Protein AF-A0A1S8WTI7-F1 (afdb_monomer)

Radius of gyration: 20.45 Å; Cα contacts (8 Å, |Δi|>4): 402; chains: 1; bounding box: 50×54×58 Å

Organism: Opisthorchis viverrini (NCBI:txid6198)

Foldseek 3Di:
DVLVVVLCVVCLVLLVVLVVLLVQVLQDPQRDLVSLVSNLVSLVVSLVSLCVSPVAQQDLVSLQVNLQSLLLNLLSCLSVVNLQVSLVSLVCSQVRCPNVVLVNLLLCLLLCLVVDPVSSDADPSSLVSLLACLQSLLLSLLSNLLSADDPPCPPDDDPPPDCHSLSSLSSSLSSLVSNPVPDDLQEAGDHPCCVSVVVLQVVLADDPVVSVVVVHHRPRSLLSLLSNLVSLLVNLVVCVVVVNLVSNLVSLVVSLVSLVVCVVVLCSLLCSVPVVDVDDDDDDQDDPPDDDDPPVVVSSVSSVSSNDSSSSSNVSDRLQSLLVSLQSNLVSLVVCCVPDNSVVSSVVSNVRSD

Structure (mmCIF, N/CA/C/O backbone):
data_AF-A0A1S8WTI7-F1
#
_entry.id   AF-A0A1S8WTI7-F1
#
loop_
_atom_site.group_PDB
_atom_site.id
_atom_site.type_symbol
_atom_site.label_atom_id
_atom_site.label_alt_id
_atom_site.label_comp_id
_atom_site.label_asym_id
_atom_site.label_entity_id
_atom_site.label_seq_id
_atom_site.pdbx_PDB_ins_code
_atom_site.Cartn_x
_atom_site.Cartn_y
_atom_site.Cartn_z
_atom_site.occupancy
_atom_site.B_iso_or_equiv
_atom_site.auth_seq_id
_atom_site.auth_comp_id
_atom_site.auth_asym_id
_atom_site.auth_atom_id
_atom_site.pdbx_PDB_model_num
ATOM 1 N N . MET A 1 1 ? -20.668 3.197 13.569 1.00 57.53 1 MET A N 1
ATOM 2 C CA . MET A 1 1 ? -20.031 4.520 13.378 1.00 57.53 1 MET A CA 1
ATOM 3 C C . MET A 1 1 ? -19.783 5.217 14.715 1.00 57.53 1 MET A C 1
ATOM 5 O O . MET A 1 1 ? -18.625 5.384 15.060 1.00 57.53 1 MET A O 1
ATOM 9 N N . LEU A 1 2 ? -20.821 5.497 15.519 1.00 65.25 2 LEU A N 1
ATOM 10 C CA . LEU A 1 2 ? -20.690 6.196 16.815 1.00 65.25 2 LEU A CA 1
ATOM 11 C C . LEU A 1 2 ? -19.773 5.502 17.843 1.00 65.25 2 LEU A C 1
ATOM 13 O O . LEU A 1 2 ? -19.039 6.177 18.551 1.00 65.25 2 LEU A O 1
ATOM 17 N N . GLN A 1 3 ? -19.770 4.166 17.912 1.00 80.75 3 GLN A N 1
ATOM 18 C CA . GLN A 1 3 ? -18.964 3.439 18.908 1.00 80.75 3 GLN A CA 1
ATOM 19 C C . GLN A 1 3 ? -17.453 3.478 18.621 1.00 80.75 3 GLN A C 1
ATOM 21 O O . GLN A 1 3 ? -16.671 3.695 19.539 1.00 80.75 3 GLN A O 1
ATOM 26 N N . VAL A 1 4 ? -17.032 3.330 17.358 1.00 82.50 4 VAL A N 1
ATOM 27 C CA . VAL A 1 4 ? -15.610 3.458 16.971 1.00 82.50 4 VAL A CA 1
ATOM 28 C C . VAL A 1 4 ? -15.133 4.888 17.150 1.00 82.50 4 VAL A C 1
ATOM 30 O O . VAL A 1 4 ? -14.032 5.113 17.631 1.00 82.50 4 VAL A O 1
ATOM 33 N N . GLN A 1 5 ? -15.969 5.860 16.789 1.00 82.19 5 GLN A N 1
ATOM 34 C CA . GLN A 1 5 ? -15.624 7.261 16.964 1.00 82.19 5 GLN A CA 1
ATOM 35 C C . GLN A 1 5 ? -15.431 7.607 18.443 1.00 82.19 5 GLN A C 1
ATOM 37 O O . GLN A 1 5 ? -14.416 8.198 18.794 1.00 82.19 5 GLN A O 1
ATOM 42 N N . LYS A 1 6 ? -16.322 7.120 19.313 1.00 86.50 6 LYS A N 1
ATOM 43 C CA . LYS A 1 6 ? -16.149 7.224 20.761 1.00 86.50 6 LYS A CA 1
ATOM 44 C C . LYS A 1 6 ? -14.861 6.547 21.243 1.00 86.50 6 LYS A C 1
ATOM 46 O O . LYS A 1 6 ? -14.133 7.131 22.030 1.00 86.50 6 LYS A O 1
ATOM 51 N N . PHE A 1 7 ? -14.525 5.362 20.725 1.00 89.31 7 PHE A N 1
ATOM 52 C CA . PHE A 1 7 ? -13.254 4.707 21.052 1.00 89.31 7 PHE A CA 1
ATOM 53 C C . PHE A 1 7 ? -12.041 5.582 20.695 1.00 89.31 7 PHE A C 1
ATOM 55 O O . PHE A 1 7 ? -11.119 5.698 21.497 1.00 89.31 7 PHE A O 1
ATOM 62 N N . ILE A 1 8 ? -12.035 6.221 19.521 1.00 84.50 8 ILE A N 1
ATOM 63 C CA . ILE A 1 8 ? -10.961 7.144 19.112 1.00 84.50 8 ILE A CA 1
ATOM 64 C C . ILE A 1 8 ? -10.872 8.324 20.080 1.00 84.50 8 ILE A C 1
ATOM 66 O O . ILE A 1 8 ? -9.774 8.677 20.504 1.00 84.50 8 ILE A O 1
ATOM 70 N N . GLU A 1 9 ? -12.016 8.917 20.426 1.00 84.88 9 GLU A N 1
ATOM 71 C CA . GLU A 1 9 ? -12.103 10.043 21.358 1.00 84.88 9 GLU A CA 1
ATOM 72 C C . GLU A 1 9 ? -11.544 9.654 22.735 1.00 84.88 9 GLU A C 1
ATOM 74 O O . GLU A 1 9 ? -10.650 10.336 23.248 1.00 84.88 9 GLU A O 1
ATOM 79 N N . ASP A 1 10 ? -11.956 8.500 23.264 1.00 88.31 10 ASP A N 1
ATOM 80 C CA . ASP A 1 10 ? -11.498 7.955 24.547 1.00 88.31 10 ASP A CA 1
ATOM 81 C C . ASP A 1 10 ? -9.981 7.648 24.546 1.00 88.31 10 ASP A C 1
ATOM 83 O O . ASP A 1 10 ? -9.320 7.751 25.579 1.00 88.31 10 ASP A O 1
ATOM 87 N N . HIS A 1 11 ? -9.393 7.342 23.381 1.00 89.06 11 HIS A N 1
ATOM 88 C CA . HIS A 1 11 ? -7.972 6.990 23.223 1.00 89.06 11 HIS A CA 1
ATOM 89 C C . HIS A 1 11 ? -7.135 8.088 22.549 1.00 89.06 11 HIS A C 1
ATOM 91 O O . HIS A 1 11 ? -6.019 7.835 22.079 1.00 89.06 11 HIS A O 1
ATOM 97 N N . THR A 1 12 ? -7.627 9.331 22.542 1.00 85.12 12 THR A N 1
ATOM 98 C CA . THR A 1 12 ? -6.957 10.477 21.903 1.00 85.12 12 THR A CA 1
ATOM 99 C C . THR A 1 12 ? -5.512 10.652 22.381 1.00 85.12 12 THR A C 1
ATOM 101 O O . THR A 1 12 ? -4.628 10.977 21.588 1.00 85.12 12 THR A O 1
ATOM 104 N N . GLN A 1 13 ? -5.234 10.423 23.669 1.00 85.19 13 GLN A N 1
ATOM 105 C CA . GLN A 1 13 ? -3.883 10.561 24.220 1.00 85.19 13 GLN A CA 1
ATOM 106 C C . GLN A 1 13 ? -2.917 9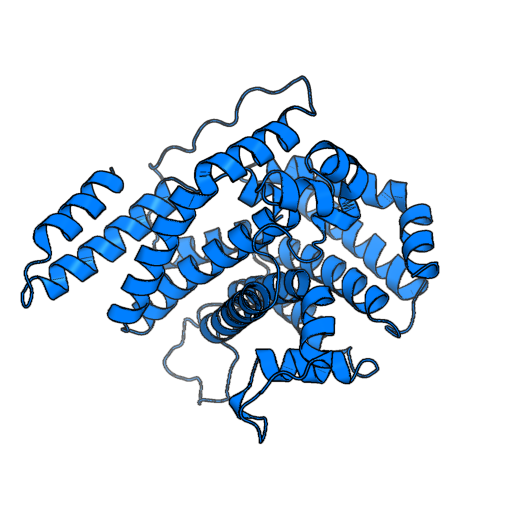.503 23.664 1.00 85.19 13 GLN A C 1
ATOM 108 O O . GLN A 1 13 ? -1.821 9.847 23.221 1.00 85.19 13 GLN A O 1
ATOM 113 N N . THR A 1 14 ? -3.340 8.239 23.601 1.00 86.94 14 THR A N 1
ATOM 114 C CA . THR A 1 14 ? -2.553 7.155 22.993 1.00 86.94 14 THR A CA 1
ATOM 115 C C . THR A 1 14 ? -2.287 7.436 21.517 1.00 86.94 14 THR A C 1
ATOM 117 O O . THR A 1 14 ? -1.163 7.269 21.048 1.00 86.94 14 THR A O 1
ATOM 120 N N . LEU A 1 15 ? -3.287 7.938 20.786 1.00 84.44 15 LEU A N 1
ATOM 121 C CA . LEU A 1 15 ? -3.129 8.325 19.382 1.00 84.44 15 LEU A CA 1
ATOM 122 C C . LEU A 1 15 ? -2.149 9.494 19.205 1.00 84.44 15 LEU A C 1
ATOM 124 O O . LEU A 1 15 ? -1.342 9.467 18.277 1.00 84.44 15 LEU A O 1
ATOM 128 N N . LYS A 1 16 ? -2.143 10.482 20.112 1.00 82.31 16 LYS A N 1
ATOM 129 C CA . LYS A 1 16 ? -1.138 11.562 20.125 1.00 82.31 16 LYS A CA 1
ATOM 130 C C . LYS A 1 16 ? 0.276 11.025 20.356 1.00 82.31 16 LYS A C 1
ATOM 132 O O . LYS A 1 16 ? 1.207 11.468 19.687 1.00 82.31 16 LYS A O 1
ATOM 137 N N . GLU A 1 17 ? 0.449 10.073 21.269 1.00 85.31 17 GLU A N 1
ATOM 138 C CA . GLU A 1 17 ? 1.747 9.438 21.531 1.00 85.31 17 GLU A CA 1
ATOM 139 C C . GLU A 1 17 ? 2.238 8.625 20.332 1.00 85.31 17 GLU A C 1
ATOM 141 O O . GLU A 1 17 ? 3.378 8.801 19.900 1.00 85.31 17 GLU A O 1
ATOM 146 N N . VAL A 1 18 ? 1.366 7.793 19.752 1.00 85.00 18 VAL A N 1
ATOM 147 C CA . VAL A 1 18 ? 1.640 7.057 18.510 1.00 85.00 18 VAL A CA 1
ATOM 148 C C . VAL A 1 18 ? 2.059 8.028 17.414 1.00 85.00 18 VAL A C 1
ATOM 150 O O . VAL A 1 18 ? 3.110 7.847 16.810 1.00 85.00 18 VAL A O 1
ATOM 153 N N . ARG A 1 19 ? 1.295 9.100 17.202 1.00 79.00 19 ARG A N 1
ATOM 154 C CA . ARG A 1 19 ? 1.601 10.142 16.220 1.00 79.00 19 ARG A CA 1
ATOM 155 C C . ARG A 1 19 ? 2.987 10.750 16.427 1.00 79.00 19 ARG A C 1
ATOM 157 O O . ARG A 1 19 ? 3.741 10.877 15.468 1.00 79.00 19 ARG A O 1
ATOM 164 N N . ASN A 1 20 ? 3.337 11.114 17.658 1.00 79.25 20 ASN A N 1
ATOM 165 C CA . ASN A 1 20 ? 4.643 11.702 17.959 1.00 79.25 20 ASN A CA 1
ATOM 166 C C . ASN A 1 20 ? 5.782 10.716 17.674 1.00 79.25 20 ASN A C 1
ATOM 168 O O . ASN A 1 20 ? 6.792 11.088 17.079 1.00 79.25 20 ASN A O 1
ATOM 172 N N . LEU A 1 21 ? 5.608 9.450 18.056 1.00 81.75 21 LEU A N 1
ATOM 173 C CA . LEU A 1 21 ? 6.578 8.397 17.770 1.00 81.75 21 LEU A CA 1
ATOM 174 C C . LEU A 1 21 ? 6.724 8.147 16.265 1.00 81.75 21 LEU A C 1
ATOM 176 O O . LEU A 1 21 ? 7.843 7.997 15.778 1.00 81.75 21 LEU A O 1
ATOM 180 N N . GLU A 1 22 ? 5.618 8.164 15.521 1.00 76.25 22 GLU A N 1
ATOM 181 C CA . GLU A 1 22 ? 5.627 8.081 14.061 1.00 76.25 22 GLU A CA 1
ATOM 182 C C . GLU A 1 22 ? 6.390 9.256 13.452 1.00 76.25 22 GLU A C 1
ATOM 184 O O . GLU A 1 22 ? 7.283 9.031 12.647 1.00 76.25 22 GLU A O 1
ATOM 189 N N . PHE A 1 23 ? 6.159 10.496 13.893 1.00 72.81 23 PHE A N 1
ATOM 190 C CA . PHE A 1 23 ? 6.937 11.643 13.413 1.00 72.81 23 PHE A CA 1
ATOM 191 C C . PHE A 1 23 ? 8.441 11.497 13.662 1.00 72.81 23 PHE A C 1
ATOM 193 O O . PHE A 1 23 ? 9.241 11.786 12.770 1.00 72.81 23 PHE A O 1
ATOM 200 N N . VAL A 1 24 ? 8.843 10.999 14.834 1.00 71.19 24 VAL A N 1
ATOM 201 C CA . VAL A 1 24 ? 10.260 10.729 15.125 1.00 71.19 24 VAL A CA 1
ATOM 202 C C . VAL A 1 24 ? 10.814 9.636 14.205 1.00 71.19 24 VAL A C 1
ATOM 204 O O . VAL A 1 24 ? 11.928 9.778 13.699 1.00 71.19 24 VAL A O 1
ATOM 207 N N . ARG A 1 25 ? 10.045 8.568 13.944 1.00 70.12 25 ARG A N 1
ATOM 208 C CA . ARG A 1 25 ? 10.432 7.498 13.005 1.00 70.12 25 ARG A CA 1
ATOM 209 C C . ARG A 1 25 ? 10.594 8.018 11.581 1.00 70.12 25 ARG A C 1
ATOM 211 O O . ARG A 1 25 ? 11.568 7.671 10.929 1.00 70.12 25 ARG A O 1
ATOM 218 N N . ILE A 1 26 ? 9.687 8.880 11.135 1.00 63.22 26 ILE A N 1
ATOM 219 C CA . ILE A 1 26 ? 9.678 9.483 9.794 1.00 63.22 26 ILE A CA 1
ATOM 220 C C . ILE A 1 26 ? 10.930 10.332 9.545 1.00 63.22 26 ILE A C 1
ATOM 222 O O . ILE A 1 26 ? 11.489 10.351 8.451 1.00 63.22 26 ILE A O 1
ATOM 226 N N . GLN A 1 27 ? 11.388 11.053 10.565 1.00 58.97 27 GLN A N 1
ATOM 227 C CA . GLN A 1 27 ? 12.498 12.000 10.436 1.00 58.97 27 GLN A CA 1
ATOM 228 C C . GLN A 1 27 ? 13.875 11.341 10.473 1.00 58.97 27 GLN A C 1
ATOM 230 O O . GLN A 1 27 ? 14.871 11.965 10.104 1.00 58.97 27 GLN A O 1
ATOM 235 N N . GLN A 1 28 ? 13.953 10.100 10.947 1.00 56.97 28 GLN A N 1
ATOM 236 C CA . GLN A 1 28 ? 15.206 9.383 11.103 1.00 56.97 28 GLN A CA 1
ATOM 237 C C . GLN A 1 28 ? 15.298 8.298 10.037 1.00 56.97 28 GLN A C 1
ATOM 239 O O . GLN A 1 28 ? 14.560 7.323 10.072 1.00 56.97 28 GLN A O 1
ATOM 244 N N . ALA A 1 29 ? 16.280 8.408 9.135 1.00 50.97 29 ALA A N 1
ATOM 245 C CA . ALA A 1 29 ? 16.543 7.377 8.123 1.00 50.97 29 ALA A CA 1
ATOM 246 C C . ALA A 1 29 ? 16.761 5.979 8.737 1.00 50.97 29 ALA A C 1
ATOM 248 O O . ALA A 1 29 ? 16.506 4.959 8.095 1.00 50.97 29 ALA A O 1
ATOM 249 N N . THR A 1 30 ? 17.240 5.940 9.986 1.00 56.97 30 THR A N 1
ATOM 250 C CA . THR A 1 30 ? 17.324 4.730 10.807 1.00 56.97 30 THR A CA 1
ATOM 251 C C . THR A 1 30 ? 16.865 5.085 12.224 1.00 56.97 30 THR A C 1
ATOM 253 O O . THR A 1 30 ? 17.681 5.570 13.010 1.00 56.97 30 THR A O 1
ATOM 256 N N . PRO A 1 31 ? 15.575 4.907 12.566 1.00 61.03 31 PRO A N 1
ATOM 257 C CA . PRO A 1 31 ? 15.088 5.240 13.898 1.00 61.03 31 PRO A CA 1
ATOM 258 C C . PRO A 1 31 ? 15.837 4.430 14.949 1.00 61.03 31 PRO A C 1
ATOM 260 O O . PRO A 1 31 ? 16.165 3.264 14.708 1.00 61.03 31 PRO A O 1
ATOM 263 N N . ALA A 1 32 ? 16.093 4.996 16.127 1.00 73.44 32 ALA A N 1
ATOM 264 C CA . ALA A 1 32 ? 16.673 4.212 17.214 1.00 73.44 32 ALA A CA 1
ATOM 265 C C . ALA A 1 32 ? 15.788 2.985 17.521 1.00 73.44 32 ALA A C 1
ATOM 267 O O . ALA A 1 32 ? 14.558 3.070 17.485 1.00 73.44 32 ALA A O 1
ATOM 268 N N . VAL A 1 33 ? 16.405 1.842 17.849 1.00 78.75 33 VAL A N 1
ATOM 269 C CA . VAL A 1 33 ? 15.692 0.591 18.197 1.00 78.75 33 VAL A CA 1
ATOM 270 C C . VAL A 1 33 ? 14.607 0.857 19.248 1.00 78.75 33 VAL A C 1
ATOM 272 O O . VAL A 1 33 ? 13.487 0.370 19.126 1.00 78.75 33 VAL A O 1
ATOM 275 N N . GLN A 1 34 ? 14.917 1.705 20.232 1.00 82.38 34 GLN A N 1
ATOM 276 C CA . GLN A 1 34 ? 13.999 2.116 21.294 1.00 82.38 34 GLN A CA 1
ATOM 277 C C . GLN A 1 34 ? 12.731 2.797 20.762 1.00 82.38 34 GLN A C 1
ATOM 279 O O . GLN A 1 34 ? 11.644 2.497 21.244 1.00 82.38 34 GLN A O 1
ATOM 284 N N . ILE A 1 35 ? 12.838 3.651 19.738 1.00 81.88 35 ILE A N 1
ATOM 285 C CA . ILE A 1 35 ? 11.681 4.324 19.129 1.00 81.88 35 ILE A CA 1
ATOM 286 C C . ILE A 1 35 ? 10.793 3.310 18.401 1.00 81.88 35 ILE A C 1
ATOM 288 O O . ILE A 1 35 ? 9.570 3.351 18.543 1.00 81.88 35 ILE A O 1
ATOM 292 N N . ARG A 1 36 ? 11.384 2.355 17.668 1.00 80.19 36 ARG A N 1
ATOM 293 C CA . ARG A 1 36 ? 10.612 1.290 17.000 1.00 80.19 36 ARG A CA 1
ATOM 294 C C . ARG A 1 36 ? 9.866 0.417 18.005 1.00 80.19 36 ARG A C 1
ATOM 296 O O . ARG A 1 36 ? 8.675 0.170 17.831 1.00 80.19 36 ARG A O 1
ATOM 303 N N . LEU A 1 37 ? 10.542 0.002 19.078 1.00 86.31 37 LEU A N 1
ATOM 304 C CA . LEU A 1 37 ? 9.940 -0.800 20.145 1.00 86.31 37 LEU A CA 1
ATOM 305 C C . LEU A 1 37 ? 8.851 -0.031 20.903 1.00 86.31 37 LEU A C 1
ATOM 307 O O . LEU A 1 37 ? 7.787 -0.590 21.155 1.00 86.31 37 LEU A O 1
ATOM 311 N N . ALA A 1 38 ? 9.073 1.249 21.213 1.00 89.19 38 ALA A N 1
ATOM 312 C CA . ALA A 1 38 ? 8.068 2.103 21.844 1.00 89.19 38 ALA A CA 1
ATOM 313 C C . ALA A 1 38 ? 6.823 2.258 20.958 1.00 89.19 38 ALA A C 1
ATOM 315 O O . ALA A 1 38 ? 5.700 2.152 21.444 1.00 89.19 38 ALA A O 1
ATOM 316 N N . THR A 1 39 ? 7.019 2.432 19.649 1.00 88.38 39 THR A N 1
ATOM 317 C CA . THR A 1 39 ? 5.913 2.547 18.689 1.00 88.38 39 THR A CA 1
ATOM 318 C C . THR A 1 39 ? 5.120 1.251 18.600 1.00 88.38 39 THR A C 1
ATOM 320 O O . THR A 1 39 ? 3.896 1.271 18.712 1.00 88.38 39 THR A O 1
ATOM 323 N N . ARG A 1 40 ? 5.811 0.108 18.478 1.00 90.50 40 ARG A N 1
ATOM 324 C CA . ARG A 1 40 ? 5.182 -1.219 18.501 1.00 90.50 40 ARG A CA 1
ATOM 325 C C . ARG A 1 40 ? 4.359 -1.417 19.768 1.00 90.50 40 ARG A C 1
ATOM 327 O O . ARG A 1 40 ? 3.208 -1.833 19.681 1.00 90.50 40 ARG A O 1
ATOM 334 N N . ARG A 1 41 ? 4.934 -1.090 20.928 1.00 93.81 41 ARG A N 1
ATOM 335 C CA . ARG A 1 41 ? 4.256 -1.194 22.222 1.00 93.81 41 ARG A CA 1
ATOM 336 C C . ARG A 1 41 ? 2.973 -0.367 22.238 1.00 93.81 41 ARG A C 1
ATOM 338 O O . ARG A 1 41 ? 1.931 -0.906 22.575 1.00 93.81 41 ARG A O 1
ATOM 345 N N . LYS A 1 42 ? 3.021 0.893 21.799 1.00 93.56 42 LYS A N 1
ATOM 346 C CA . LYS A 1 42 ? 1.844 1.774 21.784 1.00 93.56 42 LYS A CA 1
ATOM 347 C C . LYS A 1 42 ? 0.741 1.303 20.840 1.00 93.56 42 LYS A C 1
ATOM 349 O O . LYS A 1 42 ? -0.428 1.363 21.204 1.00 93.56 42 LYS A O 1
ATOM 354 N N . TYR A 1 43 ? 1.088 0.782 19.663 1.00 93.94 43 TYR A N 1
ATOM 355 C CA . TYR A 1 43 ? 0.086 0.158 18.796 1.00 93.94 43 TYR A CA 1
ATOM 356 C C . TYR A 1 43 ? -0.472 -1.146 19.369 1.00 93.94 43 TYR A C 1
ATOM 358 O O . TYR A 1 43 ? -1.643 -1.433 19.154 1.00 93.94 43 TYR A O 1
ATOM 366 N N . THR A 1 44 ? 0.339 -1.923 20.089 1.00 95.25 44 THR A N 1
ATOM 367 C CA . THR A 1 44 ? -0.121 -3.155 20.750 1.00 95.25 44 THR A CA 1
ATOM 368 C C . THR A 1 44 ? -1.092 -2.820 21.883 1.00 95.25 44 THR A C 1
ATOM 370 O O . THR A 1 44 ? -2.184 -3.370 21.906 1.00 95.25 44 THR A O 1
ATOM 373 N N . GLU A 1 45 ? -0.765 -1.833 22.728 1.00 95.00 45 GLU A N 1
ATOM 374 C CA . GLU A 1 45 ? -1.670 -1.286 23.755 1.00 95.00 45 GLU A CA 1
ATOM 375 C C . GLU A 1 45 ? -2.996 -0.811 23.126 1.00 95.00 45 GLU A C 1
ATOM 377 O O . GLU A 1 45 ? -4.078 -1.097 23.638 1.00 95.00 45 GLU A O 1
ATOM 382 N N . LEU A 1 46 ? -2.930 -0.125 21.976 1.00 94.19 46 LEU A N 1
ATOM 383 C CA . LEU A 1 46 ? -4.118 0.320 21.245 1.00 94.19 46 LEU A CA 1
ATOM 384 C C . LEU A 1 46 ? -4.936 -0.851 20.673 1.00 94.19 46 LEU A C 1
ATOM 386 O O . LEU A 1 46 ? -6.163 -0.794 20.701 1.00 94.19 46 LEU A O 1
ATOM 390 N N . LEU A 1 47 ? -4.280 -1.898 20.161 1.00 94.81 47 LEU A N 1
ATOM 391 C CA . LEU A 1 47 ? -4.946 -3.098 19.648 1.00 94.81 47 LEU A CA 1
ATOM 392 C C . LEU A 1 47 ? -5.658 -3.859 20.769 1.00 94.81 47 LEU A C 1
ATOM 394 O O . LEU A 1 47 ? -6.820 -4.211 20.610 1.00 94.81 47 LEU A O 1
ATOM 398 N N . GLU A 1 48 ? -4.993 -4.060 21.906 1.00 95.06 48 GLU A N 1
ATOM 399 C CA . GLU A 1 48 ? -5.561 -4.730 23.080 1.00 95.06 48 GLU A CA 1
ATOM 400 C C . GLU A 1 48 ? -6.778 -3.970 23.621 1.00 95.06 48 GLU A C 1
ATOM 402 O O . GLU A 1 48 ? -7.818 -4.570 23.908 1.00 95.06 48 GLU A O 1
ATOM 407 N N . ALA A 1 49 ? -6.691 -2.639 23.701 1.00 94.56 49 ALA A N 1
ATOM 408 C CA . ALA A 1 49 ? -7.819 -1.796 24.087 1.00 94.56 49 ALA A CA 1
ATOM 409 C C . ALA A 1 49 ? -8.975 -1.886 23.077 1.00 94.56 49 ALA A C 1
ATOM 411 O O . ALA A 1 49 ? -10.146 -1.937 23.470 1.00 94.56 49 ALA A O 1
ATOM 412 N N . PHE A 1 50 ? -8.658 -1.938 21.778 1.00 93.44 50 PHE A N 1
ATOM 413 C CA . PHE A 1 50 ? -9.650 -2.089 20.718 1.00 93.44 50 PHE A CA 1
ATOM 414 C C . PHE A 1 50 ? -10.362 -3.440 20.811 1.00 93.44 50 PHE A C 1
ATOM 416 O O . PHE A 1 50 ? -11.587 -3.477 20.803 1.00 93.44 50 PHE A O 1
ATOM 423 N N . GLU A 1 51 ? -9.623 -4.541 20.948 1.00 92.50 51 GLU A N 1
ATOM 424 C CA . GLU A 1 51 ? -10.180 -5.896 21.055 1.00 92.50 51 GLU A CA 1
ATOM 425 C C . GLU A 1 51 ? -10.959 -6.092 22.366 1.00 92.50 51 GLU A C 1
ATOM 427 O O . GLU A 1 51 ? -11.983 -6.772 22.380 1.00 92.50 51 GLU A O 1
ATOM 432 N N . SER A 1 52 ? -10.560 -5.413 23.446 1.00 93.06 52 SER A N 1
ATOM 433 C CA . SER A 1 52 ? -11.326 -5.379 24.701 1.00 93.06 52 SER A CA 1
ATOM 434 C C . SER A 1 52 ? -12.650 -4.618 24.556 1.00 93.06 52 SER A C 1
ATOM 436 O O . SER A 1 52 ? -13.672 -5.031 25.101 1.00 93.06 52 SER A O 1
ATOM 438 N N . SER A 1 53 ? -12.644 -3.511 23.806 1.00 92.12 53 SER A N 1
ATOM 439 C CA . SER A 1 53 ? -13.838 -2.690 23.549 1.00 92.12 53 SER A CA 1
ATOM 440 C C . SER A 1 53 ? -14.766 -3.322 22.509 1.00 92.12 53 SER A C 1
ATOM 442 O O . SER A 1 53 ? -15.985 -3.156 22.566 1.00 92.12 53 SER A O 1
ATOM 444 N N . PHE A 1 54 ? -14.190 -4.066 21.565 1.00 90.06 54 PHE A N 1
ATOM 445 C CA . PHE A 1 54 ? -14.873 -4.726 20.460 1.00 90.06 54 PHE A CA 1
ATOM 446 C C . PHE A 1 54 ? -14.430 -6.193 20.359 1.00 90.06 54 PHE A C 1
ATOM 448 O O . PHE A 1 54 ? -13.670 -6.541 19.453 1.00 90.06 54 PHE A O 1
ATOM 455 N N . PRO A 1 55 ? -14.961 -7.090 21.215 1.00 85.69 55 PRO A N 1
ATOM 456 C CA . PRO A 1 55 ? -14.571 -8.505 21.225 1.00 85.69 55 PRO A CA 1
ATOM 457 C C . PRO A 1 55 ? -14.878 -9.259 19.923 1.00 85.69 55 PRO A C 1
ATOM 459 O O . PRO A 1 55 ? -14.417 -10.381 19.731 1.00 85.69 55 PRO A O 1
ATOM 462 N N . LYS A 1 56 ? -15.702 -8.672 19.044 1.00 85.44 56 LYS A N 1
ATOM 463 C CA . LYS A 1 56 ? -16.037 -9.201 17.719 1.00 85.44 56 LYS A CA 1
ATOM 464 C C . LYS A 1 56 ? -16.041 -8.099 16.664 1.00 85.44 56 LYS A C 1
ATOM 466 O O . LYS A 1 56 ? -16.644 -7.032 16.847 1.00 85.44 56 LYS A O 1
ATOM 471 N N . ILE A 1 57 ? -15.469 -8.398 15.502 1.00 86.38 57 ILE A N 1
ATOM 472 C CA . ILE A 1 57 ? -15.419 -7.492 14.352 1.00 86.38 57 ILE A CA 1
ATOM 473 C C . ILE A 1 57 ? -16.742 -7.558 13.572 1.00 86.38 57 ILE A C 1
ATOM 475 O O . ILE A 1 57 ? -16.864 -8.213 12.547 1.00 86.38 57 ILE A O 1
ATOM 479 N N . CYS A 1 58 ? -17.762 -6.866 14.085 1.00 83.88 58 CYS A N 1
ATOM 480 C CA . CYS A 1 58 ? -19.131 -6.943 13.553 1.00 83.88 58 CYS A CA 1
ATOM 481 C C . CYS A 1 58 ? -19.473 -5.896 12.478 1.00 83.88 58 CYS A C 1
ATOM 483 O O . CYS A 1 58 ? -20.552 -5.946 11.895 1.00 83.88 58 CYS A O 1
ATOM 485 N N . THR A 1 59 ? -18.624 -4.888 12.253 1.00 87.75 59 THR A N 1
ATOM 486 C CA . THR A 1 59 ? -18.924 -3.798 11.308 1.00 87.75 59 THR A CA 1
ATOM 487 C C . THR A 1 59 ? -17.742 -3.504 10.400 1.00 87.75 59 THR A C 1
ATOM 489 O O . THR A 1 59 ? -16.591 -3.727 10.776 1.00 87.75 59 THR A O 1
ATOM 492 N N . ALA A 1 60 ? -18.022 -2.923 9.230 1.00 87.44 60 ALA A N 1
ATOM 493 C CA . ALA A 1 60 ? -16.994 -2.482 8.291 1.00 87.44 60 ALA A CA 1
ATOM 494 C C . ALA A 1 60 ? -15.967 -1.541 8.948 1.00 87.44 60 ALA A C 1
ATOM 496 O O . ALA A 1 60 ? -14.765 -1.693 8.759 1.00 87.44 60 ALA A O 1
ATOM 497 N N . MET A 1 61 ? -16.432 -0.626 9.804 1.00 88.88 61 MET A N 1
ATOM 498 C CA . MET A 1 61 ? -15.553 0.290 10.533 1.00 88.88 61 MET A CA 1
ATOM 499 C C . MET A 1 61 ? -14.735 -0.414 11.617 1.00 88.88 61 MET A C 1
ATOM 501 O O . MET A 1 61 ? -13.587 -0.035 11.828 1.00 88.88 61 MET A O 1
ATOM 505 N N . HIS A 1 62 ? -15.280 -1.445 12.281 1.00 90.19 62 HIS A N 1
ATOM 506 C CA . HIS A 1 62 ? -14.483 -2.252 13.215 1.00 90.19 62 HIS A CA 1
ATOM 507 C C . HIS A 1 62 ? -13.312 -2.892 12.476 1.00 90.19 62 HIS A C 1
ATOM 509 O O . HIS A 1 62 ? -12.170 -2.771 12.910 1.00 90.19 62 HIS A O 1
ATOM 515 N N . PHE A 1 63 ? -13.600 -3.501 11.324 1.00 91.56 63 PHE A N 1
ATOM 516 C CA . PHE A 1 63 ? -12.595 -4.156 10.500 1.00 91.56 63 PHE A CA 1
ATOM 517 C C . PHE A 1 63 ? -11.546 -3.178 9.970 1.00 91.56 63 PHE A C 1
ATOM 519 O O . PHE A 1 63 ? -10.357 -3.467 10.056 1.00 91.56 63 PHE A O 1
ATOM 526 N N . LEU A 1 64 ? -11.972 -2.006 9.486 1.00 91.69 64 LEU A N 1
ATOM 527 C CA . LEU A 1 64 ? -11.068 -0.985 8.958 1.00 91.69 64 LEU A CA 1
ATOM 528 C C . LEU A 1 64 ? -10.019 -0.567 9.999 1.00 91.69 64 LEU A C 1
ATOM 530 O O . LEU A 1 64 ? -8.821 -0.585 9.727 1.00 91.69 64 LEU A O 1
ATOM 534 N N . TYR A 1 65 ? -10.472 -0.217 11.205 1.00 91.62 65 TYR A N 1
ATOM 535 C CA . TYR A 1 65 ? -9.604 0.272 12.278 1.00 91.62 65 TYR A CA 1
ATOM 536 C C . TYR A 1 65 ? -8.695 -0.825 12.815 1.00 91.62 65 TYR A C 1
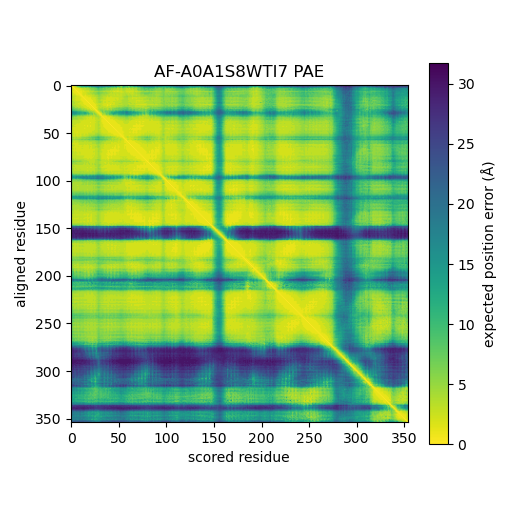ATOM 538 O O . TYR A 1 65 ? -7.481 -0.638 12.905 1.00 91.62 65 TYR A O 1
ATOM 546 N N . TRP A 1 66 ? -9.276 -1.982 13.121 1.00 93.06 66 TRP A N 1
ATOM 547 C CA . TRP A 1 66 ? -8.538 -3.147 13.590 1.00 93.06 66 TRP A CA 1
ATOM 548 C C . TRP A 1 66 ? -7.469 -3.590 12.578 1.00 93.06 66 TRP A C 1
ATOM 550 O O . TRP A 1 66 ? -6.316 -3.822 12.947 1.00 93.06 66 TRP A O 1
ATOM 560 N N . GLY A 1 67 ? -7.819 -3.616 11.288 1.00 93.62 67 GLY A N 1
ATOM 561 C CA . GLY A 1 67 ? -6.908 -3.947 10.198 1.00 93.62 67 GLY A CA 1
ATOM 562 C C . GLY A 1 67 ? -5.752 -2.955 10.079 1.00 93.62 67 GLY A C 1
ATOM 563 O O . GLY A 1 67 ? -4.599 -3.374 9.970 1.00 93.62 67 GLY A O 1
ATOM 564 N N . PHE A 1 68 ? -6.022 -1.647 10.165 1.00 93.12 68 PHE A N 1
ATOM 565 C CA . PHE A 1 68 ? -4.959 -0.642 10.125 1.00 93.12 68 PHE A CA 1
ATOM 566 C C . PHE A 1 68 ? -4.016 -0.746 11.323 1.00 93.12 68 PHE A C 1
ATOM 568 O O . PHE A 1 68 ? -2.803 -0.744 11.119 1.00 93.12 68 PHE A O 1
ATOM 575 N N . ILE A 1 69 ? -4.531 -0.891 12.550 1.00 92.75 69 ILE A N 1
ATOM 576 C CA . ILE A 1 69 ? -3.688 -1.038 13.748 1.00 92.75 69 ILE A CA 1
ATOM 577 C C . ILE A 1 69 ? -2.741 -2.236 13.580 1.00 92.75 69 ILE A C 1
ATOM 579 O O . ILE A 1 69 ? -1.531 -2.103 13.779 1.00 92.75 69 ILE A O 1
ATOM 583 N N . ARG A 1 70 ? -3.255 -3.383 13.117 1.00 93.88 70 ARG A N 1
ATOM 584 C CA . ARG A 1 70 ? -2.437 -4.571 12.825 1.00 93.88 70 ARG A CA 1
ATOM 585 C C . ARG A 1 70 ? -1.407 -4.326 11.732 1.00 93.88 70 ARG A C 1
ATOM 587 O O . ARG A 1 70 ? -0.245 -4.683 11.914 1.00 93.88 70 ARG A O 1
ATOM 594 N N . ALA A 1 71 ? -1.788 -3.670 10.638 1.00 92.19 71 ALA A N 1
ATOM 595 C CA . ALA A 1 71 ? -0.855 -3.306 9.577 1.00 92.19 71 ALA A CA 1
ATOM 596 C C . ALA A 1 71 ? 0.297 -2.423 10.099 1.00 92.19 71 ALA A C 1
ATOM 598 O O . ALA A 1 71 ? 1.456 -2.643 9.741 1.00 92.19 71 ALA A O 1
ATOM 599 N N . ARG A 1 72 ? 0.021 -1.479 11.014 1.00 89.62 72 ARG A N 1
ATOM 600 C CA . ARG A 1 72 ? 1.065 -0.650 11.645 1.00 89.62 72 ARG A CA 1
ATOM 601 C C . ARG A 1 72 ? 2.003 -1.463 12.529 1.00 89.62 72 ARG A C 1
ATOM 603 O O . ARG A 1 72 ? 3.215 -1.269 12.456 1.00 89.62 72 ARG A O 1
ATOM 610 N N . ILE A 1 73 ? 1.479 -2.396 13.323 1.00 91.75 73 ILE A N 1
ATOM 611 C CA . ILE A 1 73 ? 2.311 -3.298 14.132 1.00 91.75 73 ILE A CA 1
ATOM 612 C C . ILE A 1 73 ? 3.182 -4.173 13.220 1.00 91.75 73 ILE A C 1
ATOM 614 O O . ILE A 1 73 ? 4.391 -4.255 13.443 1.00 91.75 73 ILE A O 1
ATOM 618 N N . ALA A 1 74 ? 2.607 -4.770 12.171 1.00 90.00 74 ALA A N 1
ATOM 619 C CA . ALA A 1 74 ? 3.325 -5.609 11.208 1.00 90.00 74 ALA A CA 1
ATOM 620 C C . ALA A 1 74 ? 4.490 -4.849 10.573 1.00 90.00 74 ALA A C 1
ATOM 622 O O . ALA A 1 74 ? 5.613 -5.348 10.494 1.00 90.00 74 ALA A O 1
ATOM 623 N N . ASN A 1 75 ? 4.259 -3.590 10.223 1.00 85.56 75 ASN A N 1
ATOM 624 C CA . ASN A 1 75 ? 5.314 -2.739 9.721 1.00 85.56 75 ASN A CA 1
ATOM 625 C C . ASN A 1 75 ? 6.483 -2.554 10.728 1.00 85.56 75 ASN A C 1
ATOM 627 O O . ASN A 1 75 ? 7.653 -2.638 10.352 1.00 85.56 75 ASN A O 1
ATOM 631 N N . THR A 1 76 ? 6.214 -2.396 12.031 1.00 85.12 76 THR A N 1
ATOM 632 C CA . THR A 1 76 ? 7.300 -2.320 13.037 1.00 85.12 76 THR A CA 1
ATOM 633 C C . THR A 1 76 ? 8.119 -3.617 13.135 1.00 85.12 76 THR A C 1
ATOM 635 O O . THR A 1 76 ? 9.288 -3.586 13.539 1.00 85.12 76 THR A O 1
ATOM 638 N N . TYR A 1 77 ? 7.523 -4.771 12.813 1.00 85.75 77 TYR A N 1
ATOM 639 C CA . TYR A 1 77 ? 8.228 -6.051 12.705 1.00 85.75 77 TYR A CA 1
ATOM 640 C C . TYR A 1 77 ? 9.134 -6.076 11.478 1.00 85.75 77 TYR A C 1
ATOM 642 O O . TYR A 1 77 ? 10.310 -6.421 11.609 1.00 85.75 77 TYR A O 1
ATOM 650 N N . LEU A 1 78 ? 8.649 -5.608 10.325 1.00 78.94 78 LEU A N 1
ATOM 651 C CA . LEU A 1 78 ? 9.463 -5.469 9.117 1.00 78.94 78 LEU A CA 1
ATOM 652 C C . LEU A 1 78 ? 10.682 -4.576 9.345 1.00 78.94 78 LEU A C 1
ATOM 654 O O . LEU A 1 78 ? 11.803 -4.993 9.065 1.00 78.94 78 LEU A O 1
ATOM 658 N N . GLU A 1 79 ? 10.513 -3.403 9.948 1.00 76.44 79 GLU A N 1
ATOM 659 C CA . GLU A 1 79 ? 11.639 -2.513 1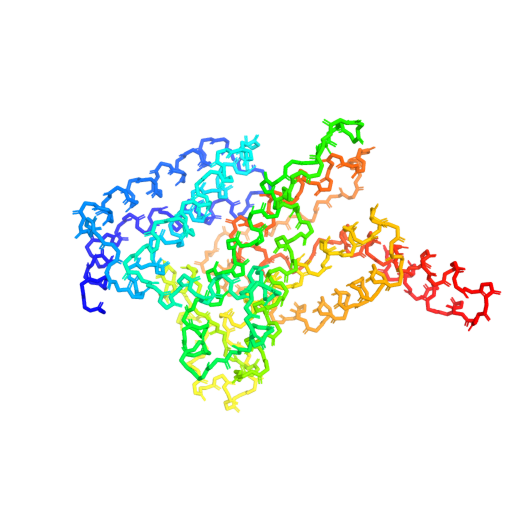0.268 1.00 76.44 79 GLU A CA 1
ATOM 660 C C . GLU A 1 79 ? 12.643 -3.120 11.258 1.00 76.44 79 GLU A C 1
ATOM 662 O O . GLU A 1 79 ? 13.810 -2.730 11.298 1.00 76.44 79 GLU A O 1
ATOM 667 N N . SER A 1 80 ? 12.197 -4.078 12.070 1.00 77.94 80 SER A N 1
ATOM 668 C CA . SER A 1 80 ? 13.049 -4.812 13.011 1.00 77.94 80 SER A CA 1
ATOM 669 C C . SER A 1 80 ? 13.614 -6.098 12.412 1.00 77.94 80 SER A C 1
ATOM 671 O O . SER A 1 80 ? 14.233 -6.882 13.120 1.00 77.94 80 SER A O 1
ATOM 673 N N . SER A 1 81 ? 13.451 -6.290 11.100 1.00 78.06 81 SER A N 1
ATOM 674 C CA . SER A 1 81 ? 13.883 -7.479 10.373 1.00 78.06 81 SER A CA 1
ATOM 675 C C . SER A 1 81 ? 13.248 -8.785 10.855 1.00 78.06 81 SER A C 1
ATOM 677 O O . SER A 1 81 ? 13.865 -9.843 10.781 1.00 78.06 81 SER A O 1
ATOM 679 N N . GLU A 1 82 ? 11.987 -8.718 11.282 1.00 81.75 82 GLU A N 1
ATOM 680 C CA . GLU A 1 82 ? 11.177 -9.852 11.742 1.00 81.75 82 GLU A CA 1
ATOM 681 C C . GLU A 1 82 ? 10.018 -10.146 10.754 1.00 81.75 82 GLU A C 1
ATOM 683 O O . GLU A 1 82 ? 8.848 -10.030 11.125 1.00 81.75 82 GLU A O 1
ATOM 688 N N . PRO A 1 83 ? 10.293 -10.507 9.483 1.00 81.88 83 PRO A N 1
ATOM 689 C CA . PRO A 1 83 ? 9.270 -10.609 8.435 1.00 81.88 83 PRO A CA 1
ATOM 690 C C . PRO A 1 83 ? 8.221 -11.700 8.684 1.00 81.88 83 PRO A C 1
ATOM 692 O O . PRO A 1 83 ? 7.055 -11.487 8.379 1.00 81.88 83 PRO A O 1
ATOM 695 N N . ALA A 1 84 ? 8.593 -12.825 9.306 1.00 85.31 84 ALA A N 1
ATOM 696 C CA . ALA A 1 84 ? 7.646 -13.894 9.631 1.00 85.31 84 ALA A CA 1
ATOM 697 C C . ALA A 1 84 ? 6.549 -13.411 10.597 1.00 85.31 84 ALA A C 1
ATOM 699 O O . ALA A 1 84 ? 5.366 -13.603 10.340 1.00 85.31 84 ALA A O 1
ATOM 700 N N . LYS A 1 85 ? 6.928 -12.668 11.649 1.00 88.94 85 LYS A N 1
ATOM 701 C CA . LYS A 1 85 ? 5.967 -12.085 12.602 1.00 88.94 85 LYS A CA 1
ATOM 702 C C . LYS A 1 85 ? 5.048 -11.061 11.937 1.00 88.94 85 LYS A C 1
ATOM 704 O O . LYS A 1 85 ? 3.876 -10.968 12.290 1.00 88.94 85 LYS A O 1
ATOM 709 N N . ALA A 1 86 ? 5.576 -10.287 10.986 1.00 88.81 86 ALA A N 1
ATOM 710 C CA . ALA A 1 86 ? 4.770 -9.365 10.194 1.00 88.81 86 ALA A CA 1
ATOM 711 C C . ALA A 1 86 ? 3.754 -10.122 9.326 1.00 88.81 86 ALA A C 1
ATOM 713 O O . ALA A 1 86 ? 2.572 -9.783 9.344 1.00 88.81 86 ALA A O 1
ATOM 714 N N . TYR A 1 87 ? 4.202 -11.167 8.625 1.00 89.62 87 TYR A N 1
ATOM 715 C CA . TYR A 1 87 ? 3.359 -12.001 7.772 1.00 89.62 87 TYR A CA 1
ATOM 716 C C . TYR A 1 87 ? 2.207 -12.636 8.559 1.00 89.62 87 TYR A C 1
ATOM 718 O O . TYR A 1 87 ? 1.047 -12.475 8.177 1.00 89.62 87 TYR A O 1
ATOM 726 N N . ASP A 1 88 ? 2.510 -13.269 9.696 1.00 90.44 88 ASP A N 1
ATOM 727 C CA . ASP A 1 88 ? 1.510 -13.907 10.558 1.00 90.44 88 ASP A CA 1
ATOM 728 C C . ASP A 1 88 ? 0.448 -12.900 11.015 1.00 90.44 88 ASP A C 1
ATOM 730 O O . ASP A 1 88 ? -0.753 -13.159 10.924 1.00 90.44 88 ASP A O 1
ATOM 734 N N . LEU A 1 89 ? 0.874 -11.704 11.434 1.00 92.44 89 LEU A N 1
ATOM 735 C CA . LEU A 1 89 ? -0.040 -10.665 11.898 1.00 92.44 89 LEU A CA 1
ATOM 736 C C . LEU A 1 89 ? -0.958 -10.134 10.786 1.00 92.44 89 LEU A C 1
ATOM 738 O O . LEU A 1 89 ? -2.120 -9.818 11.049 1.00 92.44 89 LEU A O 1
ATOM 742 N N . LEU A 1 90 ? -0.448 -10.033 9.557 1.00 92.38 90 LEU A N 1
ATOM 743 C CA . LEU A 1 90 ? -1.202 -9.563 8.394 1.00 92.38 90 LEU A CA 1
ATOM 744 C C . LEU A 1 90 ? -2.179 -10.624 7.885 1.00 92.38 90 LEU A C 1
ATOM 746 O O . LEU A 1 90 ? -3.310 -10.288 7.543 1.00 92.38 90 LEU A O 1
ATOM 750 N N . LYS A 1 91 ? -1.792 -11.905 7.869 1.00 89.75 91 LYS A N 1
ATOM 751 C CA . LYS A 1 91 ? -2.683 -12.999 7.443 1.00 89.75 91 LYS A CA 1
ATOM 752 C C . LYS A 1 91 ? -3.918 -13.116 8.330 1.00 89.75 91 LYS A C 1
ATOM 754 O O . LYS A 1 91 ? -4.993 -13.420 7.810 1.00 89.75 91 LYS A O 1
ATOM 759 N N . VAL A 1 92 ? -3.796 -12.782 9.619 1.00 90.06 92 VAL A N 1
ATOM 760 C CA . VAL A 1 92 ? -4.934 -12.721 10.550 1.00 90.06 92 VAL A CA 1
ATOM 761 C C . VAL A 1 92 ? -6.043 -11.792 10.043 1.00 90.06 92 VAL A C 1
ATOM 763 O O . VAL A 1 92 ? -7.220 -12.105 10.211 1.00 90.06 92 VAL A O 1
ATOM 766 N N . ILE A 1 93 ? -5.695 -10.705 9.339 1.00 90.44 93 ILE A N 1
ATOM 767 C CA . ILE A 1 93 ? -6.676 -9.762 8.779 1.00 90.44 93 ILE A CA 1
ATOM 768 C C . ILE A 1 93 ? -7.634 -10.459 7.806 1.00 90.44 93 ILE A C 1
ATOM 770 O O . ILE A 1 93 ? -8.814 -10.125 7.753 1.00 90.44 93 ILE A O 1
ATOM 774 N N . PHE A 1 94 ? -7.164 -11.467 7.072 1.00 83.19 94 PHE A N 1
ATOM 775 C CA . PHE A 1 94 ? -7.995 -12.212 6.129 1.00 83.19 94 PHE A CA 1
ATOM 776 C C . PHE A 1 94 ? -8.640 -13.464 6.735 1.00 83.19 94 PHE A C 1
ATOM 778 O O . PHE A 1 94 ? -9.654 -13.916 6.212 1.00 83.19 94 PHE A O 1
ATOM 785 N N . SER A 1 95 ? -8.105 -14.022 7.826 1.00 78.44 95 SER A N 1
ATOM 786 C CA . SER A 1 95 ? -8.663 -15.230 8.453 1.00 78.44 95 SER A CA 1
ATOM 787 C C . SER A 1 95 ? -9.746 -14.959 9.507 1.00 78.44 95 SER A C 1
ATOM 789 O O . SER A 1 95 ? -10.624 -15.801 9.692 1.00 78.44 95 SER A O 1
ATOM 791 N N . GLU A 1 96 ? -9.705 -13.810 10.190 1.00 71.25 96 GLU A N 1
ATOM 792 C CA . GLU A 1 96 ? -10.643 -13.426 11.272 1.00 71.25 96 GLU A CA 1
ATOM 793 C C . GLU A 1 96 ? -11.887 -12.662 10.781 1.00 71.25 96 GLU A C 1
ATOM 795 O O . GLU A 1 96 ? -12.746 -12.250 11.552 1.00 71.25 96 GLU A O 1
ATOM 800 N N . THR A 1 97 ? -12.054 -12.506 9.473 1.00 63.38 97 THR A N 1
ATOM 801 C CA . THR A 1 97 ? -13.202 -11.818 8.851 1.00 63.38 97 THR A CA 1
ATOM 802 C C . THR A 1 97 ? -14.468 -12.672 8.760 1.00 63.38 97 THR A C 1
ATOM 804 O O . THR A 1 97 ? -15.367 -12.341 7.992 1.00 63.38 97 THR A O 1
ATOM 807 N N . LYS A 1 98 ? -14.561 -13.771 9.519 1.00 61.81 98 LYS A N 1
ATOM 808 C CA . LYS A 1 98 ? -15.626 -14.788 9.380 1.00 61.81 98 LYS A CA 1
ATOM 809 C C . LYS A 1 98 ? -17.034 -14.213 9.541 1.00 61.81 98 LYS A C 1
ATOM 811 O O . LYS A 1 98 ? -17.965 -14.695 8.906 1.00 61.81 98 LYS A O 1
ATOM 816 N N . ASP A 1 99 ? -17.159 -13.146 10.323 1.00 67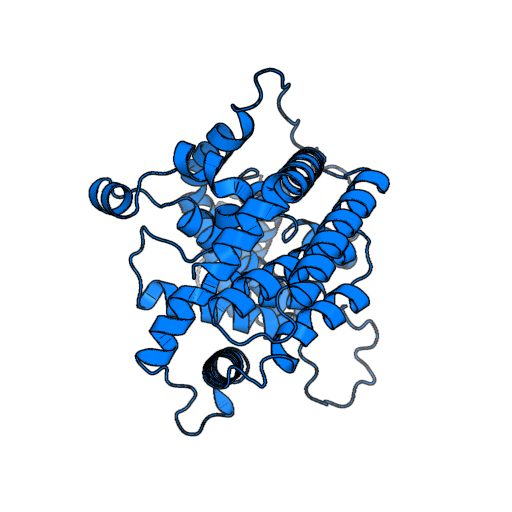.06 99 ASP A N 1
ATOM 817 C CA . ASP A 1 99 ? 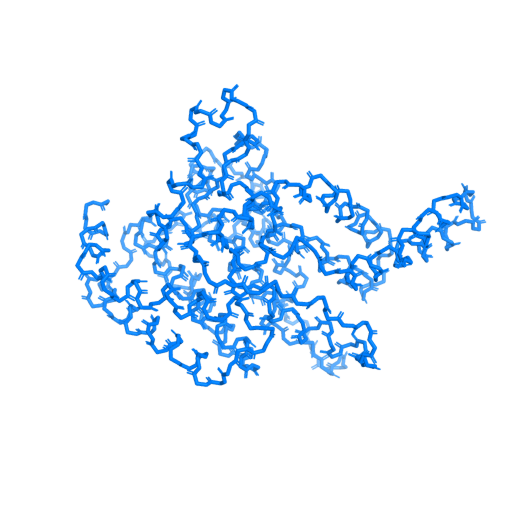-18.428 -12.462 10.577 1.00 67.06 99 ASP A CA 1
ATOM 818 C C . ASP A 1 99 ? -18.752 -11.366 9.534 1.00 67.06 99 ASP A C 1
ATOM 820 O O . ASP A 1 99 ? -19.853 -10.819 9.520 1.00 67.06 99 ASP A O 1
ATOM 824 N N . LEU A 1 100 ? -17.822 -11.059 8.619 1.00 83.50 100 LEU A N 1
ATOM 825 C CA . LEU A 1 100 ? -17.966 -10.085 7.530 1.00 83.50 100 LEU A CA 1
ATOM 826 C C . LEU A 1 100 ? -17.795 -10.768 6.167 1.00 83.50 100 LEU A C 1
ATOM 828 O O . LEU A 1 100 ? -16.877 -10.460 5.403 1.00 83.50 100 LEU A O 1
ATOM 832 N N . VAL A 1 101 ? -18.718 -11.678 5.846 1.00 86.62 101 VAL A N 1
ATOM 833 C CA . VAL A 1 101 ? -18.691 -12.506 4.624 1.00 86.62 101 VAL A CA 1
ATOM 834 C C . VAL A 1 101 ? -18.470 -11.677 3.353 1.00 86.62 101 VAL A C 1
ATOM 836 O O . VAL A 1 101 ? -17.664 -12.054 2.510 1.00 86.62 101 VAL A O 1
ATOM 839 N N . SER A 1 102 ? -19.109 -10.512 3.216 1.00 87.81 102 SER A N 1
ATOM 840 C CA . SER A 1 102 ? -18.923 -9.656 2.033 1.00 87.81 102 SER A CA 1
ATOM 841 C C . SER A 1 102 ? -17.492 -9.119 1.900 1.00 87.81 102 SER A C 1
ATOM 843 O O . SER A 1 102 ? -16.974 -9.010 0.793 1.00 87.81 102 SER A O 1
ATOM 845 N N . VAL A 1 103 ? -16.821 -8.829 3.020 1.00 88.94 103 VAL A N 1
ATOM 846 C CA . VAL A 1 103 ? -15.412 -8.404 3.030 1.00 88.94 103 VAL A CA 1
ATOM 847 C C . VAL A 1 103 ? -14.502 -9.579 2.680 1.00 88.94 103 VAL A C 1
ATOM 849 O O . VAL A 1 103 ? -13.546 -9.404 1.927 1.00 88.94 103 VAL A O 1
ATOM 852 N N . GLN A 1 104 ? -14.821 -10.784 3.166 1.00 88.38 104 GLN A N 1
ATOM 853 C CA . GLN A 1 104 ? -14.110 -12.010 2.789 1.00 88.38 104 GLN A CA 1
ATOM 854 C C . GLN A 1 104 ? -14.211 -12.303 1.300 1.00 88.38 104 GLN A C 1
ATOM 856 O O . GLN A 1 104 ? -13.202 -12.610 0.672 1.00 88.38 104 GLN A O 1
ATOM 861 N N . LEU A 1 105 ? -15.412 -12.189 0.734 1.00 89.88 105 LEU A N 1
ATOM 862 C CA . LEU A 1 105 ? -15.642 -12.397 -0.691 1.00 89.88 105 LEU A CA 1
ATOM 863 C C . LEU A 1 105 ? -14.872 -11.371 -1.523 1.00 89.88 105 LEU A C 1
ATOM 865 O O . LEU A 1 105 ? -14.170 -11.766 -2.449 1.00 89.88 105 LEU A O 1
ATOM 869 N N . LEU A 1 106 ? -14.926 -10.085 -1.161 1.00 92.44 106 LEU A N 1
ATOM 870 C CA . LEU A 1 106 ? -14.154 -9.041 -1.838 1.00 92.44 106 LEU A CA 1
ATOM 871 C C . LEU A 1 106 ? -12.643 -9.314 -1.767 1.00 92.44 106 LEU A C 1
ATOM 873 O O . LEU A 1 106 ? -11.968 -9.300 -2.795 1.00 92.44 106 LEU A O 1
ATOM 877 N N . ALA A 1 107 ? -12.109 -9.609 -0.579 1.00 91.50 107 ALA A N 1
ATOM 878 C CA . ALA A 1 107 ? -10.695 -9.943 -0.409 1.00 91.50 107 ALA A CA 1
ATOM 879 C C . ALA A 1 107 ? -10.306 -11.196 -1.210 1.00 91.50 107 ALA A C 1
ATOM 881 O O . ALA A 1 107 ? -9.253 -11.217 -1.845 1.00 91.50 107 ALA A O 1
ATOM 882 N N . GLY A 1 108 ? -11.179 -12.206 -1.234 1.00 91.00 108 GLY A N 1
ATOM 883 C CA . GLY A 1 108 ? -11.023 -13.408 -2.041 1.00 91.00 108 GLY A CA 1
ATOM 884 C C . GLY A 1 108 ? -10.958 -13.095 -3.533 1.00 91.00 108 GLY A C 1
ATOM 885 O O . GLY A 1 108 ? -10.033 -13.559 -4.188 1.00 91.00 108 GLY A O 1
ATOM 886 N N . LYS A 1 109 ? -11.870 -12.266 -4.062 1.00 93.19 109 LYS A N 1
ATOM 887 C CA . LYS A 1 109 ? -11.865 -11.829 -5.472 1.00 93.19 109 LYS A CA 1
ATOM 888 C C . LYS A 1 109 ? -10.612 -11.033 -5.825 1.00 93.19 109 LYS A C 1
ATOM 890 O O . LYS A 1 109 ? -10.086 -11.164 -6.922 1.00 93.19 109 LYS A O 1
ATOM 895 N N . LEU A 1 110 ? -10.122 -10.197 -4.908 1.00 93.38 110 LEU A N 1
ATOM 896 C CA . LEU A 1 110 ? -8.887 -9.432 -5.110 1.00 93.38 110 LEU A CA 1
ATOM 897 C C . LEU A 1 110 ? -7.650 -10.340 -5.173 1.00 93.38 110 LEU A C 1
ATOM 899 O O . LEU A 1 110 ? -6.772 -10.096 -6.001 1.00 93.38 110 LEU A O 1
ATOM 903 N N . GLN A 1 111 ? -7.597 -11.380 -4.333 1.00 92.06 111 GLN A N 1
ATOM 904 C CA . GLN A 1 111 ? -6.468 -12.315 -4.263 1.00 92.06 111 GLN A CA 1
ATOM 905 C C . GLN A 1 111 ? -6.499 -13.363 -5.379 1.00 92.06 111 GLN A C 1
ATOM 907 O O . GLN A 1 111 ? -5.487 -13.610 -6.030 1.00 92.06 111 GLN A O 1
ATOM 912 N N . TYR A 1 112 ? -7.668 -13.951 -5.613 1.00 91.31 112 TYR A N 1
ATOM 913 C CA . TYR A 1 112 ? -7.849 -15.150 -6.423 1.00 91.31 112 TYR A CA 1
ATOM 914 C C . TYR A 1 112 ? -9.091 -15.034 -7.323 1.00 91.31 112 TYR A C 1
ATOM 916 O O . TYR A 1 112 ? -10.043 -15.804 -7.149 1.00 91.31 112 TYR A O 1
ATOM 924 N N . PRO A 1 113 ? -9.142 -14.066 -8.257 1.00 89.06 113 PRO A N 1
ATOM 925 C CA . PRO A 1 113 ? -10.302 -13.872 -9.134 1.00 89.06 113 PRO A CA 1
ATOM 926 C C . PRO A 1 113 ? -10.652 -15.134 -9.938 1.00 89.06 113 PRO A C 1
ATOM 928 O O . PRO A 1 113 ? -11.824 -15.427 -10.155 1.00 89.06 113 PRO A O 1
ATOM 931 N N . GLU A 1 114 ? -9.654 -15.943 -10.295 1.00 88.50 114 GLU A N 1
ATOM 932 C CA . GLU A 1 114 ? -9.809 -17.201 -11.028 1.00 88.50 114 GLU A CA 1
ATOM 933 C C . GLU A 1 114 ? -10.587 -18.284 -10.265 1.00 88.50 114 GLU A C 1
ATOM 935 O O . GLU A 1 114 ? -11.063 -19.243 -10.869 1.00 88.50 114 GLU A O 1
ATOM 940 N N . ARG A 1 115 ? -10.731 -18.150 -8.939 1.00 88.00 115 ARG A N 1
ATOM 941 C CA . ARG A 1 115 ? -11.504 -19.093 -8.113 1.00 88.00 115 ARG A CA 1
ATOM 942 C C . ARG A 1 115 ? -13.005 -18.817 -8.135 1.00 88.00 115 ARG A C 1
ATOM 944 O O . ARG A 1 115 ? -13.763 -19.598 -7.560 1.00 88.00 115 ARG A O 1
ATOM 951 N N . PHE A 1 116 ? -13.438 -17.724 -8.760 1.00 87.38 116 PHE A N 1
ATOM 952 C CA . PHE A 1 116 ? -14.842 -17.337 -8.819 1.00 87.38 116 PHE A CA 1
ATOM 953 C C . PHE A 1 116 ? -15.448 -17.707 -10.183 1.00 87.38 116 PHE A C 1
ATOM 955 O O . PHE A 1 116 ? -14.812 -17.473 -11.212 1.00 87.38 116 PHE A O 1
ATOM 962 N N . PRO A 1 117 ? -16.676 -18.263 -10.227 1.00 82.94 117 PRO A N 1
ATOM 963 C CA . PRO A 1 117 ? -17.310 -18.711 -11.474 1.00 82.94 117 PRO A CA 1
ATOM 964 C C . PRO A 1 117 ? -17.506 -17.610 -12.525 1.00 82.94 117 PRO A C 1
ATOM 966 O O . PRO A 1 117 ? -17.582 -17.897 -13.714 1.00 82.94 117 PRO A O 1
ATOM 969 N N . ASP A 1 118 ? -17.603 -16.357 -12.085 1.00 84.94 118 ASP A N 1
ATOM 970 C CA . ASP A 1 118 ? -17.765 -15.161 -12.915 1.00 84.94 118 ASP A CA 1
ATOM 971 C C . ASP A 1 118 ? -16.422 -14.516 -13.304 1.00 84.94 118 ASP A C 1
ATOM 973 O O . ASP A 1 118 ? -16.398 -13.398 -13.815 1.00 84.94 118 ASP A O 1
ATOM 977 N N . GLY A 1 119 ? -15.296 -15.187 -13.039 1.00 78.88 119 GLY A N 1
ATOM 978 C CA . GLY A 1 119 ? -13.958 -14.631 -13.239 1.00 78.88 119 GLY A CA 1
ATOM 979 C C . GLY A 1 119 ? -13.602 -13.521 -12.245 1.00 78.88 119 GLY A C 1
ATOM 980 O O . GLY A 1 119 ? -12.684 -12.745 -12.503 1.00 78.88 119 GLY A O 1
ATOM 981 N N . GLY A 1 120 ? -14.333 -13.413 -11.131 1.00 80.38 120 GLY A N 1
ATOM 982 C CA . GLY A 1 120 ? -14.096 -12.399 -10.110 1.00 80.38 120 GLY A CA 1
ATOM 983 C C . GLY A 1 120 ? -14.723 -11.046 -10.438 1.00 80.38 120 GLY A C 1
ATOM 984 O O . GLY A 1 120 ? -14.232 -10.030 -9.952 1.00 80.38 120 GLY A O 1
ATOM 985 N N . GLN A 1 121 ? -15.795 -11.010 -11.239 1.00 86.38 121 GLN A N 1
ATOM 986 C CA . GLN A 1 121 ? -16.531 -9.773 -11.518 1.00 86.38 121 GLN A CA 1
ATOM 987 C C . GLN A 1 121 ? -16.991 -9.082 -10.225 1.00 86.38 121 GLN A C 1
ATOM 989 O O . GLN A 1 121 ? -17.436 -9.717 -9.264 1.00 86.38 121 GLN A O 1
ATOM 994 N N . TYR A 1 122 ? -16.895 -7.752 -10.200 1.00 89.69 122 TYR A N 1
ATOM 995 C CA . TYR A 1 122 ? -17.230 -6.945 -9.028 1.00 89.69 122 TYR A CA 1
ATOM 996 C C . TYR A 1 122 ? -18.652 -6.399 -9.141 1.00 89.69 122 TYR A C 1
ATOM 998 O O . TYR A 1 122 ? -19.002 -5.677 -10.073 1.00 89.69 122 TYR A O 1
ATOM 1006 N N . SER A 1 123 ? -19.490 -6.748 -8.169 1.00 90.88 123 SER A N 1
ATOM 1007 C CA . SER A 1 123 ? -20.834 -6.189 -8.032 1.00 90.88 123 SER A CA 1
ATOM 1008 C C . SER A 1 123 ? -20.781 -4.740 -7.530 1.00 90.88 123 SER A C 1
ATOM 1010 O O . SER A 1 123 ? -19.795 -4.310 -6.934 1.00 90.88 123 SER A O 1
ATOM 1012 N N . LYS A 1 124 ? -21.881 -3.985 -7.662 1.00 89.06 124 LYS A N 1
ATOM 1013 C CA . LYS A 1 124 ? -21.974 -2.634 -7.070 1.00 89.06 124 LYS A CA 1
ATOM 1014 C C . LYS A 1 124 ? -21.701 -2.631 -5.561 1.00 89.06 124 LYS A C 1
ATOM 1016 O O . LYS A 1 124 ? -21.082 -1.702 -5.058 1.00 89.06 124 LYS A O 1
ATOM 1021 N N . SER A 1 125 ? -22.135 -3.667 -4.842 1.00 89.88 125 SER A N 1
ATOM 1022 C CA . SER A 1 125 ? -21.832 -3.830 -3.415 1.00 89.88 125 SER A CA 1
ATOM 1023 C C . SER A 1 125 ? -20.349 -4.078 -3.149 1.00 89.88 125 SER A C 1
ATOM 1025 O O . SER A 1 125 ? -19.827 -3.558 -2.167 1.00 89.88 125 SER A O 1
ATOM 1027 N N . ASP A 1 126 ? -19.668 -4.827 -4.022 1.00 91.81 126 ASP A N 1
ATOM 1028 C CA . ASP A 1 126 ? -18.222 -5.049 -3.912 1.00 91.81 126 ASP A CA 1
ATOM 1029 C C . ASP A 1 126 ? -17.464 -3.728 -4.079 1.00 91.81 126 ASP A C 1
ATOM 1031 O O . ASP A 1 126 ? -16.549 -3.452 -3.310 1.00 91.81 126 ASP A O 1
ATOM 1035 N N . LEU A 1 127 ? -17.889 -2.886 -5.026 1.00 91.56 127 LEU A N 1
ATOM 1036 C CA . LEU A 1 127 ? -17.289 -1.572 -5.270 1.00 91.56 127 LEU A CA 1
ATOM 1037 C C . LEU A 1 127 ? -17.496 -0.609 -4.089 1.00 91.56 127 LEU A C 1
ATOM 1039 O O . LEU A 1 127 ? -16.541 0.014 -3.646 1.00 91.56 127 LEU A O 1
ATOM 1043 N N . ILE A 1 128 ? -18.691 -0.569 -3.489 1.00 90.75 128 ILE A N 1
ATOM 1044 C CA . ILE A 1 128 ? -18.943 0.244 -2.280 1.00 90.75 128 ILE A CA 1
ATOM 1045 C C . ILE A 1 128 ? -18.040 -0.194 -1.111 1.00 90.75 128 ILE A C 1
ATOM 1047 O O . ILE A 1 128 ? -17.535 0.629 -0.342 1.00 90.75 128 ILE A O 1
ATOM 1051 N N . LEU A 1 129 ? -17.829 -1.504 -0.952 1.00 91.19 129 LEU A N 1
ATOM 1052 C CA . LEU A 1 129 ? -16.906 -2.025 0.058 1.00 91.19 129 LEU A CA 1
ATOM 1053 C C . LEU A 1 129 ? -15.451 -1.702 -0.300 1.00 91.19 129 LEU A C 1
ATOM 1055 O O . LEU A 1 129 ? -14.674 -1.348 0.589 1.00 91.19 129 LEU A O 1
ATOM 1059 N N . LEU A 1 130 ? -15.083 -1.779 -1.580 1.00 92.88 130 LEU A N 1
ATOM 1060 C CA . LEU A 1 130 ? -13.761 -1.396 -2.065 1.00 92.88 130 LEU A CA 1
ATOM 1061 C C . LEU A 1 130 ? -13.461 0.070 -1.742 1.00 92.88 130 LEU A C 1
ATOM 1063 O O . LEU A 1 130 ? -12.375 0.345 -1.244 1.00 92.88 130 LEU A O 1
ATOM 1067 N N . ASP A 1 131 ? -14.418 0.982 -1.905 1.00 90.69 131 ASP A N 1
ATOM 1068 C CA . ASP A 1 131 ? -14.235 2.400 -1.562 1.00 90.69 131 ASP A CA 1
ATOM 1069 C C . ASP A 1 131 ? -13.857 2.591 -0.086 1.00 90.69 131 ASP A C 1
ATOM 1071 O O . ASP A 1 131 ? -13.026 3.431 0.265 1.00 90.69 131 ASP A O 1
ATOM 1075 N N . THR A 1 132 ? -14.421 1.750 0.786 1.00 90.19 132 THR A N 1
ATOM 1076 C CA . THR A 1 132 ? -14.131 1.764 2.225 1.00 90.19 132 THR A CA 1
ATOM 1077 C C . THR A 1 132 ? -12.755 1.171 2.538 1.00 90.19 132 THR A C 1
ATOM 1079 O O . THR A 1 132 ? -12.051 1.669 3.417 1.00 90.19 132 THR A O 1
ATOM 1082 N N . PHE A 1 133 ? -12.360 0.100 1.843 1.00 93.56 133 PHE A N 1
ATOM 1083 C CA . PHE A 1 133 ? -11.209 -0.725 2.224 1.00 93.56 133 PHE A CA 1
ATOM 1084 C C . PHE A 1 133 ? -9.984 -0.611 1.318 1.00 93.56 133 PHE A C 1
ATOM 1086 O O . PHE A 1 133 ? -8.949 -1.173 1.668 1.00 93.56 133 PHE A O 1
ATOM 1093 N N . ALA A 1 134 ? -10.039 0.106 0.195 1.00 95.19 134 ALA A N 1
ATOM 1094 C CA . ALA A 1 134 ? -8.951 0.137 -0.784 1.00 95.19 134 ALA A CA 1
ATOM 1095 C C . ALA A 1 134 ? -7.613 0.582 -0.171 1.00 95.19 134 ALA A C 1
ATOM 1097 O O . ALA A 1 134 ? -6.589 -0.053 -0.422 1.00 95.19 134 ALA A O 1
ATOM 1098 N N . GLY A 1 135 ? -7.615 1.596 0.702 1.00 93.62 135 GLY A N 1
ATOM 1099 C CA . GLY A 1 135 ? -6.404 2.031 1.408 1.00 93.62 135 GLY A CA 1
ATOM 1100 C C . GLY A 1 135 ? -5.838 0.951 2.339 1.00 93.62 135 GLY A C 1
ATOM 1101 O O . GLY A 1 135 ? -4.628 0.706 2.354 1.00 93.62 135 GLY A O 1
ATOM 1102 N N . LEU A 1 136 ? -6.707 0.239 3.067 1.00 94.50 136 LEU A N 1
ATOM 1103 C CA . LEU A 1 136 ? -6.312 -0.882 3.925 1.00 94.50 136 LEU A CA 1
ATOM 1104 C C . LEU A 1 136 ? -5.773 -2.055 3.100 1.00 94.50 136 LEU A C 1
ATOM 1106 O O . LEU A 1 136 ? -4.695 -2.558 3.401 1.00 94.50 136 LEU A O 1
ATOM 1110 N N . PHE A 1 137 ? -6.482 -2.485 2.056 1.00 95.69 137 PHE A N 1
ATOM 1111 C CA . PHE A 1 137 ? -6.072 -3.625 1.236 1.00 95.69 137 PHE A CA 1
ATOM 1112 C C . PHE A 1 137 ? -4.783 -3.355 0.471 1.00 95.69 137 PHE A C 1
ATOM 1114 O O . PHE A 1 137 ? -3.888 -4.196 0.511 1.00 95.69 137 PHE A O 1
ATOM 1121 N N . GLN A 1 138 ? -4.630 -2.176 -0.141 1.00 93.94 138 GLN A N 1
ATOM 1122 C CA . GLN A 1 138 ? -3.364 -1.788 -0.765 1.00 93.94 138 GLN A CA 1
ATOM 1123 C C . GLN A 1 138 ? -2.222 -1.845 0.260 1.00 93.94 138 GLN A C 1
ATOM 1125 O O . GLN A 1 138 ? -1.166 -2.406 -0.025 1.00 93.94 138 GLN A O 1
ATOM 1130 N N . THR A 1 139 ? -2.455 -1.345 1.480 1.00 90.94 139 THR A N 1
ATOM 1131 C CA . THR A 1 139 ? -1.472 -1.389 2.569 1.00 90.94 139 THR A CA 1
ATOM 1132 C C . THR A 1 139 ? -1.095 -2.804 2.975 1.00 90.94 139 THR A C 1
ATOM 1134 O O . THR A 1 139 ? 0.088 -3.134 3.038 1.00 90.94 139 THR A O 1
ATOM 1137 N N . VAL A 1 140 ? -2.086 -3.644 3.246 1.00 93.00 140 VAL A N 1
ATOM 1138 C CA . VAL A 1 140 ? -1.872 -5.005 3.732 1.00 93.00 140 VAL A CA 1
ATOM 1139 C C . VAL A 1 140 ? -1.193 -5.858 2.666 1.00 93.00 140 VAL A C 1
ATOM 1141 O O . VAL A 1 140 ? -0.238 -6.558 2.987 1.00 93.00 140 VAL A O 1
ATOM 1144 N N . PHE A 1 141 ? -1.615 -5.769 1.403 1.00 93.62 141 PHE A N 1
ATOM 1145 C CA . PHE A 1 141 ? -0.990 -6.520 0.313 1.00 93.62 141 PHE A CA 1
ATOM 1146 C C . PHE A 1 141 ? 0.460 -6.097 0.078 1.00 93.62 141 PHE A C 1
ATOM 1148 O O . PHE A 1 141 ? 1.342 -6.947 -0.013 1.00 93.62 141 PHE A O 1
ATOM 1155 N N . ASN A 1 142 ? 0.741 -4.798 0.084 1.00 88.94 142 ASN A N 1
ATOM 1156 C CA . ASN A 1 142 ? 2.109 -4.303 -0.006 1.00 88.94 142 ASN A CA 1
ATOM 1157 C C . ASN A 1 142 ? 2.994 -4.784 1.163 1.00 88.94 142 ASN A C 1
ATOM 1159 O O . ASN A 1 142 ? 4.126 -5.224 0.956 1.00 88.94 142 ASN A O 1
ATOM 1163 N N . LEU A 1 143 ? 2.475 -4.763 2.395 1.00 88.31 143 LEU A N 1
ATOM 1164 C CA . LEU A 1 143 ? 3.194 -5.272 3.566 1.00 88.31 143 LEU A CA 1
ATOM 1165 C C . LEU A 1 143 ? 3.394 -6.791 3.517 1.00 88.31 143 LEU A C 1
ATOM 1167 O O . LEU A 1 143 ? 4.459 -7.276 3.899 1.00 88.31 143 LEU A O 1
ATOM 1171 N N . LEU A 1 144 ? 2.410 -7.549 3.028 1.00 89.81 144 LEU A N 1
ATOM 1172 C CA . LEU A 1 144 ? 2.536 -8.992 2.825 1.00 89.81 144 LEU A CA 1
ATOM 1173 C C . LEU A 1 144 ? 3.625 -9.303 1.802 1.00 89.81 144 LEU A C 1
ATOM 1175 O O . LEU A 1 144 ? 4.472 -10.150 2.074 1.00 89.81 144 LEU A O 1
ATOM 1179 N N . ALA A 1 145 ? 3.680 -8.557 0.694 1.00 85.88 145 ALA A N 1
ATOM 1180 C CA . ALA A 1 145 ? 4.740 -8.696 -0.299 1.00 85.88 145 ALA A CA 1
ATOM 1181 C C . ALA A 1 145 ? 6.140 -8.518 0.311 1.00 85.88 145 ALA A C 1
ATOM 1183 O O . ALA A 1 145 ? 7.040 -9.305 0.019 1.00 85.88 145 ALA A O 1
ATOM 1184 N N . ALA A 1 146 ? 6.304 -7.527 1.195 1.00 80.88 146 ALA A N 1
ATOM 1185 C CA . ALA A 1 146 ? 7.554 -7.260 1.912 1.00 80.88 146 ALA A CA 1
ATOM 1186 C C . ALA A 1 146 ? 7.860 -8.263 3.044 1.00 80.88 146 ALA A C 1
ATOM 1188 O O . ALA A 1 146 ? 9.000 -8.344 3.512 1.00 80.88 146 ALA A O 1
ATOM 1189 N N . SER A 1 147 ? 6.846 -8.995 3.513 1.00 84.06 147 SER A N 1
ATOM 1190 C CA . SER A 1 147 ? 6.968 -9.993 4.582 1.00 84.06 147 SER A CA 1
ATOM 1191 C C . SER A 1 147 ? 7.335 -11.382 4.056 1.00 84.06 147 SER A C 1
ATOM 1193 O O . SER A 1 147 ? 7.857 -12.200 4.810 1.00 84.06 147 SER A O 1
ATOM 1195 N N . VAL A 1 148 ? 7.103 -11.655 2.771 1.00 81.12 148 VAL A N 1
ATOM 1196 C CA . VAL A 1 148 ? 7.572 -12.884 2.124 1.00 81.12 148 VAL A CA 1
ATOM 1197 C C . VAL A 1 148 ? 9.089 -12.786 1.936 1.00 81.12 148 VAL A C 1
ATOM 1199 O O . VAL A 1 148 ? 9.595 -11.861 1.304 1.00 81.12 148 VAL A O 1
ATOM 1202 N N . ALA A 1 149 ? 9.835 -13.716 2.534 1.00 58.94 149 ALA A N 1
ATOM 1203 C CA . ALA A 1 149 ? 11.279 -13.796 2.346 1.00 58.94 149 ALA A CA 1
ATOM 1204 C C . ALA A 1 149 ? 11.603 -14.370 0.952 1.00 58.94 149 ALA A C 1
ATOM 1206 O O . ALA A 1 149 ? 10.909 -15.294 0.520 1.00 58.94 149 ALA A O 1
ATOM 1207 N N . PRO A 1 150 ? 12.660 -13.897 0.264 1.00 51.22 150 PRO A N 1
ATOM 1208 C CA . PRO A 1 150 ? 13.196 -14.618 -0.886 1.00 51.22 150 PRO A CA 1
ATOM 1209 C C . PRO A 1 150 ? 13.687 -15.986 -0.395 1.00 51.22 150 PRO A C 1
ATOM 1211 O O . PRO A 1 150 ? 14.562 -16.054 0.472 1.00 51.22 150 PRO A O 1
ATOM 1214 N N . SER A 1 151 ? 13.090 -17.079 -0.878 1.00 41.91 151 SER A N 1
ATOM 1215 C CA . SER A 1 151 ? 13.568 -18.423 -0.557 1.00 41.91 151 SER A CA 1
ATOM 1216 C C . SER A 1 151 ? 14.961 -18.593 -1.153 1.00 41.91 151 SER A C 1
ATOM 1218 O O . SER A 1 151 ? 15.127 -18.548 -2.364 1.00 41.91 151 SER A O 1
ATOM 1220 N N . SER A 1 152 ? 15.971 -18.796 -0.310 1.00 35.84 152 SER A N 1
ATOM 1221 C CA . SER A 1 152 ? 17.335 -19.111 -0.754 1.00 35.84 152 SER A CA 1
ATOM 1222 C C . SER A 1 152 ? 17.473 -20.523 -1.340 1.00 35.84 152 SER A C 1
ATOM 1224 O O . SER A 1 152 ? 18.533 -20.856 -1.856 1.00 35.84 152 SER A O 1
ATOM 1226 N N . ASP A 1 153 ? 16.421 -21.343 -1.265 1.00 35.56 153 ASP A N 1
ATOM 1227 C CA . ASP A 1 153 ? 16.390 -22.727 -1.737 1.00 35.56 153 ASP A CA 1
ATOM 1228 C C . ASP A 1 153 ? 15.355 -22.910 -2.857 1.00 35.56 153 ASP A C 1
ATOM 1230 O O . ASP A 1 153 ? 14.305 -23.528 -2.676 1.00 35.56 153 ASP A O 1
ATOM 1234 N N . ASP A 1 154 ? 15.685 -22.431 -4.056 1.00 37.00 154 ASP A N 1
ATOM 1235 C CA . ASP A 1 154 ? 14.906 -22.670 -5.284 1.00 37.00 154 ASP A CA 1
ATOM 1236 C C . ASP A 1 154 ? 14.954 -24.130 -5.782 1.00 37.00 154 ASP A C 1
ATOM 1238 O O . ASP A 1 154 ? 14.441 -24.450 -6.852 1.00 37.00 154 ASP A O 1
ATOM 1242 N N . SER A 1 155 ? 15.543 -25.061 -5.023 1.00 35.09 155 SER A N 1
ATOM 1243 C CA . SER A 1 155 ? 15.698 -26.449 -5.476 1.00 35.09 155 SER A CA 1
ATOM 1244 C C . SER A 1 155 ? 14.721 -27.459 -4.866 1.00 35.09 155 SER A C 1
ATOM 1246 O O . SER A 1 155 ? 14.634 -28.569 -5.392 1.00 35.09 155 SER A O 1
ATOM 1248 N N . LYS A 1 156 ? 13.967 -27.137 -3.799 1.00 33.44 156 LYS A N 1
ATOM 1249 C CA . LYS A 1 156 ? 13.107 -28.134 -3.112 1.00 33.44 156 LYS A CA 1
ATOM 1250 C C . LYS A 1 156 ? 11.849 -27.581 -2.430 1.00 33.44 156 LYS A C 1
ATOM 1252 O O . LYS A 1 156 ? 11.494 -28.020 -1.338 1.00 33.44 156 LYS A O 1
ATOM 1257 N N . LEU A 1 157 ? 11.118 -26.682 -3.080 1.00 36.03 157 LEU A N 1
ATOM 1258 C CA . LEU A 1 157 ? 9.708 -26.471 -2.743 1.00 36.03 157 LEU A CA 1
ATOM 1259 C C . LEU A 1 157 ? 8.846 -27.032 -3.867 1.00 36.03 157 LEU A C 1
ATOM 1261 O O . LEU A 1 157 ? 8.631 -26.412 -4.906 1.00 36.03 157 LEU A O 1
ATOM 1265 N N . GLU A 1 158 ? 8.357 -28.250 -3.635 1.00 30.11 158 GLU A N 1
ATOM 1266 C CA . GLU A 1 158 ? 7.149 -28.746 -4.279 1.00 30.11 158 GLU A CA 1
ATOM 1267 C C . GLU A 1 158 ? 6.125 -27.607 -4.325 1.00 30.11 158 GLU A C 1
ATOM 1269 O O . GLU A 1 158 ? 5.839 -26.985 -3.300 1.00 30.11 158 GLU A O 1
ATOM 1274 N N . ARG A 1 159 ? 5.608 -27.322 -5.524 1.00 35.78 159 ARG A N 1
ATOM 1275 C CA . ARG A 1 159 ? 4.591 -26.307 -5.826 1.00 35.78 159 ARG A CA 1
ATOM 1276 C C . ARG A 1 159 ? 3.284 -26.563 -5.059 1.00 35.78 159 ARG A C 1
ATOM 1278 O O . ARG A 1 159 ? 2.255 -26.876 -5.650 1.00 35.78 159 ARG A O 1
ATOM 1285 N N . LYS A 1 160 ? 3.280 -26.398 -3.741 1.00 37.44 160 LYS A N 1
ATOM 1286 C CA . LYS A 1 160 ? 2.106 -25.879 -3.045 1.00 37.44 160 LYS A CA 1
ATOM 1287 C C . LYS A 1 160 ? 2.084 -24.388 -3.337 1.00 37.44 160 LYS A C 1
ATOM 1289 O O . LYS A 1 160 ? 3.128 -23.750 -3.292 1.00 37.44 160 LYS A O 1
ATOM 1294 N N . ALA A 1 161 ? 0.916 -23.867 -3.693 1.00 46.56 161 ALA A N 1
ATOM 1295 C CA . ALA A 1 161 ? 0.663 -22.470 -4.028 1.00 46.56 161 ALA A CA 1
ATOM 1296 C C . ALA A 1 161 ? 1.037 -21.519 -2.869 1.00 46.56 161 ALA A C 1
ATOM 1298 O O . ALA A 1 161 ? 0.170 -21.039 -2.145 1.00 46.56 161 ALA A O 1
ATOM 1299 N N . ALA A 1 162 ? 2.331 -21.303 -2.640 1.00 57.66 162 ALA A N 1
ATOM 1300 C CA . ALA A 1 162 ? 2.838 -20.368 -1.657 1.00 57.66 162 ALA A CA 1
ATOM 1301 C C . ALA A 1 162 ? 2.647 -18.959 -2.221 1.00 57.66 162 ALA A C 1
ATOM 1303 O O . ALA A 1 162 ? 3.115 -18.647 -3.315 1.00 57.66 162 ALA A O 1
ATOM 1304 N N . GLU A 1 163 ? 1.908 -18.126 -1.496 1.00 73.19 163 GLU A N 1
ATOM 1305 C CA . GLU A 1 163 ? 1.672 -16.729 -1.849 1.00 73.19 163 GLU A CA 1
ATOM 1306 C C . GLU A 1 163 ? 3.017 -15.979 -1.872 1.00 73.19 163 GLU A C 1
ATOM 1308 O O . GLU A 1 163 ? 3.586 -15.670 -0.825 1.00 73.19 163 GLU A O 1
ATOM 1313 N N . THR A 1 164 ? 3.551 -15.722 -3.068 1.00 83.62 164 THR A N 1
ATOM 1314 C CA . THR A 1 164 ? 4.843 -15.049 -3.272 1.00 83.62 164 THR A CA 1
ATOM 1315 C C . THR A 1 164 ? 4.727 -13.530 -3.117 1.00 83.62 164 THR A C 1
ATOM 1317 O O . THR A 1 164 ? 3.629 -12.970 -3.164 1.00 83.62 164 THR A O 1
ATOM 1320 N N . SER A 1 165 ? 5.857 -12.817 -3.009 1.00 83.69 165 SER A N 1
ATOM 1321 C CA . SER A 1 165 ? 5.853 -11.346 -3.091 1.00 83.69 165 SER A CA 1
ATOM 1322 C C . SER A 1 165 ? 5.165 -10.853 -4.367 1.00 83.69 165 SER A C 1
ATOM 1324 O O . SER A 1 165 ? 4.385 -9.907 -4.316 1.00 83.69 165 SER A O 1
ATOM 1326 N N . PHE A 1 166 ? 5.386 -11.542 -5.492 1.00 85.06 166 PHE A N 1
ATOM 1327 C CA . PHE A 1 166 ? 4.734 -11.240 -6.765 1.00 85.06 166 PHE A CA 1
ATOM 1328 C C . PHE A 1 166 ? 3.205 -11.333 -6.671 1.00 85.06 166 PHE A C 1
ATOM 1330 O O . PHE A 1 166 ? 2.516 -10.402 -7.079 1.00 85.06 166 PHE A O 1
ATOM 1337 N N . HIS A 1 167 ? 2.670 -12.405 -6.074 1.00 88.75 167 HIS A N 1
ATOM 1338 C CA . HIS A 1 167 ? 1.226 -12.567 -5.876 1.00 88.75 167 HIS A CA 1
ATOM 1339 C C . HIS A 1 167 ? 0.617 -11.377 -5.120 1.00 88.75 167 HIS A C 1
ATOM 1341 O O . HIS A 1 167 ? -0.355 -10.773 -5.575 1.00 88.75 167 HIS A O 1
ATOM 1347 N N . TRP A 1 168 ? 1.216 -10.989 -3.995 1.00 90.56 168 TRP A N 1
ATOM 1348 C CA . TRP A 1 168 ? 0.704 -9.885 -3.186 1.00 90.56 168 TRP A CA 1
ATOM 1349 C C . TRP A 1 168 ? 0.790 -8.529 -3.885 1.00 90.56 168 TRP A C 1
ATOM 1351 O O . TRP A 1 168 ? -0.132 -7.721 -3.776 1.00 90.56 168 TRP A O 1
ATOM 1361 N N . LEU A 1 169 ? 1.849 -8.287 -4.658 1.00 89.50 169 LEU A N 1
ATOM 1362 C CA . LEU A 1 169 ? 1.969 -7.066 -5.453 1.00 89.50 169 LEU A CA 1
ATOM 1363 C C . LEU A 1 169 ? 0.902 -6.989 -6.556 1.00 89.50 169 LEU A C 1
ATOM 1365 O O . LEU A 1 169 ? 0.348 -5.915 -6.784 1.00 89.50 169 LEU A O 1
ATOM 1369 N N . GLN A 1 170 ? 0.549 -8.113 -7.190 1.00 92.94 170 GLN A N 1
ATOM 1370 C CA . GLN A 1 170 ? -0.573 -8.162 -8.138 1.00 92.94 170 GLN A CA 1
ATOM 1371 C C . GLN A 1 170 ? -1.906 -7.832 -7.455 1.00 92.94 170 GLN A C 1
ATOM 1373 O O . GLN A 1 170 ? -2.721 -7.100 -8.014 1.00 92.94 170 GLN A O 1
ATOM 1378 N N . CYS A 1 171 ? -2.112 -8.304 -6.221 1.00 94.88 171 CYS A N 1
ATOM 1379 C CA . CYS A 1 171 ? -3.295 -7.954 -5.433 1.00 94.88 171 CYS A CA 1
ATOM 1380 C C . CYS A 1 171 ? -3.351 -6.444 -5.145 1.00 94.88 171 CYS A C 1
ATOM 1382 O O . CYS A 1 171 ? -4.389 -5.815 -5.343 1.00 94.88 171 CYS A O 1
ATOM 1384 N N . ALA A 1 172 ? -2.233 -5.842 -4.721 1.00 94.50 172 ALA A N 1
ATOM 1385 C CA . ALA A 1 172 ? -2.141 -4.402 -4.472 1.00 94.50 172 ALA A CA 1
ATOM 1386 C C . ALA A 1 172 ? -2.379 -3.568 -5.745 1.00 94.50 172 ALA A C 1
ATOM 1388 O O . ALA A 1 172 ? -3.085 -2.558 -5.693 1.00 94.50 172 ALA A O 1
ATOM 1389 N N . LYS A 1 173 ? -1.840 -4.011 -6.890 1.00 95.19 173 LYS A N 1
ATOM 1390 C CA . LYS A 1 173 ? -2.084 -3.400 -8.203 1.00 95.19 173 LYS A CA 1
ATOM 1391 C C . LYS A 1 173 ? -3.569 -3.448 -8.563 1.00 95.19 173 LYS A C 1
ATOM 1393 O O . LYS A 1 173 ? -4.145 -2.410 -8.872 1.00 95.19 173 LYS A O 1
ATOM 1398 N N . ARG A 1 174 ? -4.204 -4.614 -8.422 1.00 95.50 174 ARG A N 1
ATOM 1399 C CA . ARG A 1 174 ? -5.632 -4.806 -8.711 1.00 95.50 174 ARG A CA 1
ATOM 1400 C C . ARG A 1 174 ? -6.531 -3.906 -7.864 1.00 95.50 174 ARG A C 1
ATOM 1402 O O . ARG A 1 174 ? -7.486 -3.343 -8.386 1.00 95.50 174 ARG A O 1
ATOM 1409 N N . VAL A 1 175 ? -6.215 -3.728 -6.577 1.00 96.69 175 VAL A N 1
ATOM 1410 C CA . VAL A 1 175 ? -6.936 -2.781 -5.704 1.00 96.69 175 VAL A CA 1
ATOM 1411 C C . VAL A 1 175 ? -6.885 -1.361 -6.266 1.00 96.69 175 VAL A C 1
ATOM 1413 O O . VAL A 1 175 ? -7.910 -0.682 -6.283 1.00 96.69 175 VAL A O 1
ATOM 1416 N N . HIS A 1 176 ? -5.711 -0.909 -6.719 1.00 96.06 176 HIS A N 1
ATOM 1417 C CA . HIS A 1 176 ? -5.564 0.426 -7.301 1.00 96.06 176 HIS A CA 1
ATOM 1418 C C . HIS A 1 176 ? -6.343 0.566 -8.603 1.00 96.06 176 HIS A C 1
ATOM 1420 O O . HIS A 1 176 ? -7.169 1.470 -8.692 1.00 96.06 176 HIS A O 1
ATOM 1426 N N . GLU A 1 177 ? -6.140 -0.346 -9.554 1.00 95.00 177 GLU A N 1
ATOM 1427 C CA . GLU A 1 177 ? -6.782 -0.304 -10.874 1.00 95.00 177 GLU A CA 1
ATOM 1428 C C . GLU A 1 177 ? -8.311 -0.267 -10.758 1.00 95.00 177 GLU A C 1
ATOM 1430 O O . GLU A 1 177 ? -8.952 0.618 -11.323 1.00 95.00 177 GLU A O 1
ATOM 1435 N N . LEU A 1 178 ? -8.886 -1.145 -9.931 1.00 94.69 178 LEU A N 1
ATOM 1436 C CA . LEU A 1 178 ? -10.330 -1.172 -9.697 1.00 94.69 178 LEU A CA 1
ATOM 1437 C C . LEU A 1 178 ? -10.831 0.102 -9.016 1.00 94.69 178 LEU A C 1
ATOM 1439 O O . LEU A 1 178 ? -11.878 0.627 -9.391 1.00 94.69 178 LEU A O 1
ATOM 1443 N N . TYR A 1 179 ? -10.104 0.617 -8.021 1.00 95.25 179 TYR A N 1
ATOM 1444 C CA . TYR A 1 179 ? -10.521 1.833 -7.329 1.00 95.25 179 TYR A CA 1
ATOM 1445 C C . TYR A 1 179 ? -10.529 3.033 -8.283 1.00 95.25 179 TYR A C 1
ATOM 1447 O O . TYR A 1 179 ? -11.502 3.784 -8.301 1.00 95.25 179 TYR A O 1
ATOM 1455 N N . VAL A 1 180 ? -9.476 3.226 -9.088 1.00 94.06 180 VAL A N 1
ATOM 1456 C CA . VAL A 1 180 ? -9.365 4.400 -9.973 1.00 94.06 180 VAL A CA 1
ATOM 1457 C C . VAL A 1 180 ? -10.296 4.355 -11.180 1.00 94.06 180 VAL A C 1
ATOM 1459 O O . VAL A 1 180 ? -10.635 5.417 -11.693 1.00 94.06 180 VAL A O 1
ATOM 1462 N N . GLU A 1 181 ? -10.721 3.167 -11.612 1.00 92.62 181 GLU A N 1
ATOM 1463 C CA . GLU A 1 181 ? -11.725 2.997 -12.667 1.00 92.62 181 GLU A CA 1
ATOM 1464 C C . GLU A 1 181 ? -13.110 3.500 -12.227 1.00 92.62 181 GLU A C 1
ATOM 1466 O O . GLU A 1 181 ? -13.843 4.088 -13.021 1.00 92.62 181 GLU A O 1
ATOM 1471 N N . HIS A 1 182 ? -13.451 3.323 -10.948 1.00 89.19 182 HIS A N 1
ATOM 1472 C CA . HIS A 1 182 ? -14.799 3.580 -10.432 1.00 89.19 182 HIS A CA 1
ATOM 1473 C C . HIS A 1 182 ? -14.921 4.875 -9.618 1.00 89.19 182 HIS A C 1
ATOM 1475 O O . HIS A 1 182 ? -16.032 5.364 -9.409 1.00 89.19 182 HIS A O 1
ATOM 1481 N N . ASN A 1 183 ? -13.801 5.453 -9.173 1.00 90.69 183 ASN A N 1
ATOM 1482 C CA . ASN A 1 183 ? -13.783 6.622 -8.296 1.00 90.69 183 ASN A CA 1
ATOM 1483 C C . ASN A 1 183 ? -13.193 7.871 -8.948 1.00 90.69 183 ASN A C 1
ATOM 1485 O O . ASN A 1 183 ? -12.396 7.832 -9.884 1.00 90.69 183 ASN A O 1
ATOM 1489 N N . ASN A 1 184 ? -13.542 9.025 -8.379 1.00 88.62 184 ASN A N 1
ATOM 1490 C CA . ASN A 1 184 ? -13.016 10.310 -8.816 1.00 88.62 184 ASN A CA 1
ATOM 1491 C C . ASN A 1 184 ? -11.480 10.373 -8.670 1.00 88.62 184 ASN A C 1
ATOM 1493 O O . ASN A 1 184 ? -10.921 10.061 -7.618 1.00 88.62 184 ASN A O 1
ATOM 1497 N N . ARG A 1 185 ? -10.789 10.858 -9.709 1.00 87.88 185 ARG A N 1
ATOM 1498 C CA . ARG A 1 185 ? -9.317 10.985 -9.746 1.00 87.88 185 ARG A CA 1
ATOM 1499 C C . ARG A 1 185 ? -8.708 11.929 -8.697 1.00 87.88 185 ARG A C 1
ATOM 1501 O O . ARG A 1 185 ? -7.492 11.925 -8.512 1.00 87.88 185 ARG A O 1
ATOM 1508 N N . PHE A 1 186 ? -9.528 12.751 -8.046 1.00 87.50 186 PHE A N 1
ATOM 1509 C CA . PHE A 1 186 ? -9.113 13.737 -7.052 1.00 87.50 186 PHE A CA 1
ATOM 1510 C C . PHE A 1 186 ? -9.299 13.261 -5.609 1.00 87.50 186 PHE A C 1
ATOM 1512 O O . PHE A 1 186 ? -8.650 13.808 -4.727 1.00 87.50 186 PHE A O 1
ATOM 1519 N N . VAL A 1 187 ? -10.123 12.237 -5.357 1.00 87.56 187 VAL A N 1
ATOM 1520 C CA . VAL A 1 187 ? -10.458 11.772 -3.999 1.00 87.56 187 VAL A CA 1
ATOM 1521 C C . VAL A 1 187 ? -9.932 10.353 -3.783 1.00 87.56 187 VAL A C 1
ATOM 1523 O O . VAL A 1 187 ? -10.087 9.475 -4.637 1.00 87.56 187 VAL A O 1
ATOM 1526 N N . GLY A 1 188 ? -9.256 10.132 -2.657 1.00 88.50 188 GLY A N 1
ATOM 1527 C CA . GLY A 1 188 ? -8.681 8.835 -2.298 1.00 88.50 188 GLY A CA 1
ATOM 1528 C C . GLY A 1 188 ? -9.476 8.083 -1.231 1.00 88.50 188 GLY A C 1
ATOM 1529 O O . GLY A 1 188 ? -10.343 8.670 -0.582 1.00 88.50 188 GLY A O 1
ATOM 1530 N N . PRO A 1 189 ? -9.165 6.791 -1.032 1.00 91.56 189 PRO A N 1
ATOM 1531 C CA . PRO A 1 189 ? -9.801 5.979 -0.005 1.00 91.56 189 PRO A CA 1
ATOM 1532 C C . PRO A 1 189 ? -9.285 6.349 1.388 1.00 91.56 189 PRO A C 1
ATOM 1534 O O . PRO A 1 189 ? -8.262 7.014 1.543 1.00 91.56 189 PRO A O 1
ATOM 1537 N N . THR A 1 190 ? -9.954 5.859 2.431 1.00 88.38 190 THR A N 1
ATOM 1538 C CA . THR A 1 190 ? -9.508 6.091 3.814 1.00 88.38 190 THR A CA 1
ATOM 1539 C C . THR A 1 190 ? -8.153 5.425 4.088 1.00 88.38 190 THR A C 1
ATOM 1541 O O . THR A 1 190 ? -7.950 4.254 3.766 1.00 88.38 190 THR A O 1
ATOM 1544 N N . PHE A 1 191 ? -7.249 6.155 4.748 1.00 87.44 191 PHE A N 1
ATOM 154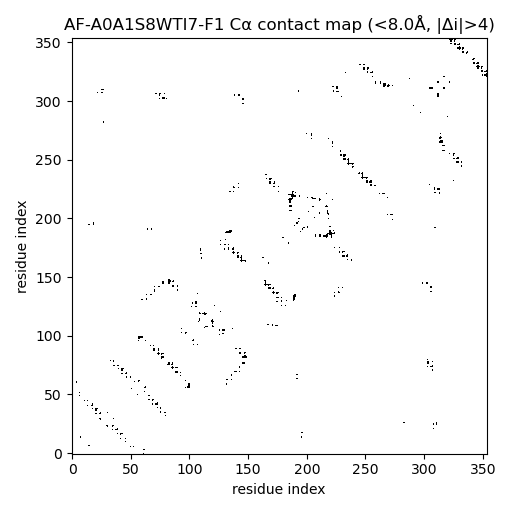5 C CA . PHE A 1 191 ? -5.951 5.668 5.234 1.00 87.44 191 PHE A CA 1
ATOM 1546 C C . PHE A 1 191 ? -5.831 5.828 6.753 1.00 87.44 191 PHE A C 1
ATOM 1548 O O . PHE A 1 191 ? -6.474 6.697 7.346 1.00 87.44 191 PHE A O 1
ATOM 1555 N N . TRP A 1 192 ? -4.950 5.057 7.398 1.00 85.69 192 TRP A N 1
ATOM 1556 C CA . TRP A 1 192 ? -4.662 5.241 8.828 1.00 85.69 192 TRP A CA 1
ATOM 1557 C C . TRP A 1 192 ? -4.244 6.679 9.144 1.00 85.69 192 TRP A C 1
ATOM 1559 O O . TRP A 1 192 ? -4.660 7.261 10.141 1.00 85.69 192 TRP A O 1
ATOM 1569 N N . GLU A 1 193 ? -3.472 7.273 8.245 1.00 78.88 193 GLU A N 1
ATOM 1570 C CA . GLU A 1 193 ? -2.994 8.643 8.307 1.00 78.88 193 GLU A CA 1
ATOM 1571 C C . GLU A 1 193 ? -4.146 9.660 8.432 1.00 78.88 193 GLU A C 1
ATOM 1573 O O . GLU A 1 193 ? -4.070 10.615 9.198 1.00 78.88 193 GLU A O 1
ATOM 1578 N N . THR A 1 194 ? -5.274 9.409 7.776 1.00 75.56 194 THR A N 1
ATOM 1579 C CA . THR A 1 194 ? -6.467 10.273 7.863 1.00 75.56 194 THR A CA 1
ATOM 1580 C C . THR A 1 194 ? -7.299 10.069 9.113 1.00 75.56 194 THR A C 1
ATOM 1582 O O . THR A 1 194 ? -8.058 10.947 9.513 1.00 75.56 194 THR A O 1
ATOM 1585 N N . ILE A 1 195 ? -7.132 8.916 9.753 1.00 77.69 195 ILE A N 1
ATOM 1586 C CA . ILE A 1 195 ? -7.805 8.565 10.995 1.00 77.69 195 ILE A CA 1
ATOM 1587 C C . ILE A 1 195 ? -7.012 9.125 12.179 1.00 77.69 195 ILE A C 1
ATOM 1589 O O . ILE A 1 195 ? -7.535 9.900 12.975 1.00 77.69 195 ILE A O 1
ATOM 1593 N N . ALA A 1 196 ? -5.736 8.752 12.288 1.00 73.19 196 ALA A N 1
ATOM 1594 C CA . ALA A 1 196 ? -4.893 9.067 13.437 1.00 73.19 196 ALA A CA 1
ATOM 1595 C C . ALA A 1 196 ? -4.328 10.496 13.410 1.00 73.19 196 ALA A C 1
ATOM 1597 O O . ALA A 1 196 ? -3.934 11.026 14.450 1.00 73.19 196 ALA A O 1
ATOM 1598 N N . PHE A 1 197 ? -4.302 11.139 12.239 1.00 71.31 197 PHE A N 1
ATOM 1599 C CA . PHE A 1 197 ? -3.769 12.491 12.049 1.00 71.31 197 PHE A CA 1
ATOM 1600 C C . PHE A 1 197 ? -4.826 13.433 11.461 1.00 71.31 197 PHE A C 1
ATOM 1602 O O . PHE A 1 197 ? -4.479 14.418 10.812 1.00 71.31 197 PHE A O 1
ATOM 1609 N N . LYS A 1 198 ? -6.113 13.150 11.710 1.00 71.06 198 LYS A N 1
ATOM 1610 C CA . LYS A 1 198 ? -7.262 13.899 11.181 1.00 71.06 198 LYS A CA 1
ATOM 1611 C C . LYS A 1 198 ? -7.119 15.419 11.342 1.00 71.06 198 LYS A C 1
ATOM 1613 O O . LYS A 1 198 ? -7.313 16.151 10.378 1.00 71.06 198 LYS A O 1
ATOM 1618 N N . ASP A 1 199 ? -6.689 15.881 12.518 1.00 66.81 199 ASP A N 1
ATOM 1619 C CA . ASP A 1 199 ? -6.484 17.311 12.807 1.00 66.81 199 ASP A CA 1
ATOM 1620 C C . ASP A 1 199 ? -5.433 17.968 11.902 1.00 66.81 199 ASP A C 1
ATOM 1622 O O . ASP A 1 199 ? -5.585 19.126 11.526 1.00 66.81 199 ASP A O 1
ATOM 1626 N N . TYR A 1 200 ? -4.380 17.231 11.537 1.00 64.31 200 TYR A N 1
ATOM 1627 C CA . TYR A 1 200 ? -3.362 17.713 10.607 1.00 64.31 200 TYR A CA 1
ATOM 1628 C C . TYR A 1 200 ? -3.878 17.627 9.178 1.00 64.31 200 TYR A C 1
ATOM 1630 O O . TYR A 1 200 ? -3.799 18.612 8.463 1.00 64.31 200 TYR A O 1
ATOM 1638 N N . MET A 1 201 ? -4.474 16.504 8.771 1.00 65.31 201 MET A N 1
ATOM 1639 C CA . MET A 1 201 ? -4.969 16.311 7.400 1.00 65.31 201 MET A CA 1
ATOM 1640 C C . MET A 1 201 ? -6.040 17.339 7.012 1.00 65.31 201 MET A C 1
ATOM 1642 O O . MET A 1 201 ? -6.029 17.815 5.881 1.00 65.31 201 MET A O 1
ATOM 1646 N N . HIS A 1 202 ? -6.886 17.773 7.955 1.00 64.31 202 HIS A N 1
ATOM 1647 C CA . HIS A 1 202 ? -7.809 18.897 7.749 1.00 64.31 202 HIS A CA 1
ATOM 1648 C C . HIS A 1 202 ? -7.111 20.246 7.518 1.00 64.31 202 HIS A C 1
ATOM 1650 O O . HIS A 1 202 ? -7.698 21.131 6.904 1.00 64.31 202 HIS A O 1
ATOM 1656 N N . GLN A 1 203 ? -5.877 20.416 7.999 1.00 59.88 203 GLN A N 1
ATOM 1657 C CA . GLN A 1 203 ? -5.040 21.584 7.710 1.00 59.88 203 GLN A CA 1
ATOM 1658 C C . GLN A 1 203 ? -4.276 21.433 6.385 1.00 59.88 203 GLN A C 1
ATOM 1660 O O . GLN A 1 203 ? -3.946 22.444 5.770 1.00 59.88 203 GLN A O 1
ATOM 1665 N N . LEU A 1 204 ? -3.991 20.197 5.941 1.00 55.84 204 LEU A N 1
ATOM 1666 C CA . LEU A 1 204 ? -3.242 19.926 4.702 1.00 55.84 204 LEU A CA 1
ATOM 1667 C C . LEU A 1 204 ? -4.125 19.848 3.450 1.00 55.84 204 LEU A C 1
ATOM 1669 O O . LEU A 1 204 ? -3.597 19.900 2.341 1.00 55.84 204 LEU A O 1
ATOM 1673 N N . GLY A 1 205 ? -5.432 19.636 3.607 1.00 55.69 205 GLY A N 1
ATOM 1674 C CA . GLY A 1 205 ? -6.299 19.202 2.518 1.00 55.69 205 GLY A CA 1
ATOM 1675 C C . GLY A 1 205 ? -7.625 19.942 2.446 1.00 55.69 205 GLY A C 1
ATOM 1676 O O . GLY A 1 205 ? -8.298 20.186 3.446 1.00 55.69 205 GLY A O 1
ATOM 1677 N N . ASP A 1 206 ? -8.014 20.239 1.214 1.00 57.81 206 ASP A N 1
ATOM 1678 C CA . ASP A 1 206 ? -9.345 20.703 0.859 1.00 57.81 206 ASP A CA 1
ATOM 1679 C C . ASP A 1 206 ? -10.390 19.607 1.116 1.00 57.81 206 ASP A C 1
ATOM 1681 O O . ASP A 1 206 ? -10.107 18.419 0.951 1.00 57.81 206 ASP A O 1
ATOM 1685 N N . THR A 1 207 ? -11.622 19.984 1.486 1.00 65.94 207 THR A N 1
ATOM 1686 C CA . THR A 1 207 ? -12.724 19.007 1.536 1.00 65.94 207 THR A CA 1
ATOM 1687 C C . THR A 1 207 ? -12.889 18.344 0.162 1.00 65.94 207 THR A C 1
ATOM 1689 O O . THR A 1 207 ? -12.555 18.977 -0.848 1.00 65.94 207 THR A O 1
ATOM 1692 N N . PRO A 1 208 ? -13.416 17.109 0.066 1.00 65.12 208 PRO A N 1
ATOM 1693 C CA . PRO A 1 208 ? -13.606 16.428 -1.218 1.00 65.12 208 PRO A CA 1
ATOM 1694 C C . PRO A 1 208 ? -14.292 17.311 -2.273 1.00 65.12 208 PRO A C 1
ATOM 1696 O O . PRO A 1 208 ? -13.895 17.330 -3.436 1.00 65.12 208 PRO A O 1
ATOM 1699 N N . GLU A 1 209 ? -15.264 18.131 -1.864 1.00 68.00 209 GLU A N 1
ATOM 1700 C CA . GLU A 1 209 ? -15.980 19.054 -2.749 1.00 68.00 209 GLU A CA 1
ATOM 1701 C C . GLU A 1 209 ? -15.104 20.208 -3.249 1.00 68.00 209 GLU A C 1
ATOM 1703 O O . GLU A 1 209 ? -15.307 20.724 -4.350 1.00 68.00 209 GLU A O 1
ATOM 1708 N N . LYS A 1 210 ? -14.155 20.676 -2.436 1.00 69.88 210 LYS A N 1
ATOM 1709 C CA . LYS A 1 210 ? -13.211 21.727 -2.820 1.00 69.88 210 LYS A CA 1
ATOM 1710 C C . LYS A 1 210 ? -12.078 21.156 -3.683 1.00 69.88 210 LYS A C 1
ATOM 1712 O O . LYS A 1 210 ? -11.797 21.732 -4.728 1.00 69.88 210 LYS A O 1
ATOM 1717 N N . ALA A 1 211 ? -11.558 19.975 -3.351 1.00 67.31 211 ALA A N 1
ATOM 1718 C CA . ALA A 1 211 ? -10.576 19.239 -4.151 1.00 67.31 211 ALA A CA 1
ATOM 1719 C C . ALA A 1 211 ? -11.060 18.999 -5.595 1.00 67.31 211 ALA A C 1
ATOM 1721 O O . ALA A 1 211 ? -10.360 19.314 -6.559 1.00 67.31 211 ALA A O 1
ATOM 1722 N N . ILE A 1 212 ? -12.306 18.536 -5.758 1.00 70.81 212 ILE A N 1
ATOM 1723 C CA . ILE A 1 212 ? -12.916 18.314 -7.078 1.00 70.81 212 ILE A CA 1
ATOM 1724 C C . ILE A 1 212 ? -13.058 19.626 -7.863 1.00 70.81 212 ILE A C 1
ATOM 1726 O O . ILE A 1 212 ? -12.753 19.656 -9.055 1.00 70.81 212 ILE A O 1
ATOM 1730 N N . ARG A 1 213 ? -13.500 20.712 -7.212 1.00 73.25 213 ARG A N 1
ATOM 1731 C CA . ARG A 1 213 ? -13.674 22.026 -7.859 1.00 73.25 213 ARG A CA 1
ATOM 1732 C C . ARG A 1 213 ? -12.352 22.654 -8.282 1.00 73.25 213 ARG A C 1
ATOM 1734 O O . ARG A 1 213 ? -12.274 23.231 -9.360 1.00 73.25 213 ARG A O 1
ATOM 1741 N N . GLU A 1 214 ? -11.327 22.533 -7.448 1.00 75.94 214 GLU A N 1
ATOM 1742 C CA . GLU A 1 214 ? -10.002 23.104 -7.700 1.00 75.94 214 GLU A CA 1
ATOM 1743 C C . GLU A 1 214 ? -9.097 22.167 -8.506 1.00 75.94 214 GLU A C 1
ATOM 1745 O O . GLU A 1 214 ? -7.953 22.512 -8.796 1.00 75.94 214 GLU A O 1
ATOM 1750 N N . THR A 1 215 ? -9.591 20.987 -8.897 1.00 79.62 215 THR A N 1
ATOM 1751 C CA . THR A 1 215 ? -8.820 19.944 -9.592 1.00 79.62 215 THR A CA 1
ATOM 1752 C C . THR A 1 215 ? -7.540 19.542 -8.849 1.00 79.62 215 THR A C 1
ATOM 1754 O O . THR A 1 215 ? -6.531 19.179 -9.453 1.00 79.62 215 THR A O 1
ATOM 1757 N N . ARG A 1 216 ? -7.590 19.598 -7.515 1.00 80.38 216 ARG A N 1
ATOM 1758 C CA . ARG A 1 216 ? -6.499 19.233 -6.607 1.00 80.38 216 ARG A CA 1
ATOM 1759 C C . ARG A 1 216 ? -6.781 17.876 -5.988 1.00 80.38 216 ARG A C 1
ATOM 1761 O O . ARG A 1 216 ? -7.922 17.556 -5.682 1.00 80.38 216 ARG A O 1
ATOM 1768 N N . GLN A 1 217 ? -5.746 17.066 -5.817 1.00 84.50 217 GLN A N 1
ATOM 1769 C CA . GLN A 1 217 ? -5.886 15.755 -5.190 1.00 84.50 217 GLN A CA 1
ATOM 1770 C C . GLN A 1 217 ? -5.924 15.887 -3.668 1.00 84.50 217 GLN A C 1
ATOM 1772 O O . GLN A 1 217 ? -5.134 16.637 -3.095 1.00 84.50 217 GLN A O 1
ATOM 1777 N N . THR A 1 218 ? -6.818 15.144 -3.013 1.00 84.62 218 THR A N 1
ATOM 1778 C CA . THR A 1 218 ? -6.840 15.071 -1.551 1.00 84.62 218 THR A CA 1
ATOM 1779 C C . THR A 1 218 ? -5.594 14.341 -1.031 1.00 84.62 218 THR A C 1
ATOM 1781 O O . THR A 1 218 ? -5.002 13.531 -1.760 1.00 84.62 218 THR A O 1
ATOM 1784 N N . PRO A 1 219 ? -5.186 14.567 0.229 1.00 80.19 219 PRO A N 1
ATOM 1785 C CA . PRO A 1 219 ? -4.080 13.830 0.833 1.00 80.19 219 PRO A CA 1
ATOM 1786 C C . PRO A 1 219 ? -4.242 12.305 0.727 1.00 80.19 219 PRO A C 1
ATOM 1788 O O . PRO A 1 219 ? -3.290 11.612 0.388 1.00 80.19 219 PRO A O 1
ATOM 1791 N N . GLU A 1 220 ? -5.453 11.776 0.914 1.00 85.38 220 GLU A N 1
ATOM 1792 C CA . GLU A 1 220 ? -5.807 10.365 0.702 1.00 85.38 220 GLU A CA 1
ATOM 1793 C C . GLU A 1 220 ? -5.421 9.882 -0.686 1.00 85.38 220 GLU A C 1
ATOM 1795 O O . GLU A 1 220 ? -4.845 8.804 -0.847 1.00 85.38 220 GLU A O 1
ATOM 1800 N N . ARG A 1 221 ? -5.763 10.681 -1.705 1.00 89.19 221 ARG A N 1
ATOM 1801 C CA . ARG A 1 221 ? -5.491 10.323 -3.089 1.00 89.19 221 ARG A CA 1
ATOM 1802 C C . ARG A 1 221 ? -3.993 10.250 -3.311 1.00 89.19 221 ARG A C 1
ATOM 1804 O O . ARG A 1 221 ? -3.523 9.283 -3.895 1.00 89.19 221 ARG A O 1
ATOM 1811 N N . LEU A 1 222 ? -3.248 11.220 -2.793 1.00 84.94 222 LEU A N 1
ATOM 1812 C CA . LEU A 1 222 ? -1.792 11.232 -2.875 1.00 84.94 222 LEU A CA 1
ATOM 1813 C C . LEU A 1 222 ? -1.173 10.011 -2.178 1.00 84.94 222 LEU A C 1
ATOM 1815 O O . LEU A 1 222 ? -0.326 9.349 -2.774 1.00 84.94 222 LEU A O 1
ATOM 1819 N N . LEU A 1 223 ? -1.629 9.644 -0.975 1.00 84.38 223 LEU A N 1
ATOM 1820 C CA . LEU A 1 223 ? -1.153 8.437 -0.281 1.00 84.38 223 LEU A CA 1
ATOM 1821 C C . LEU A 1 223 ? -1.437 7.163 -1.097 1.00 84.38 223 LEU A C 1
ATOM 1823 O O . LEU A 1 223 ? -0.564 6.302 -1.211 1.00 84.38 223 LEU A O 1
ATOM 1827 N N . PHE A 1 224 ? -2.616 7.072 -1.718 1.00 90.12 224 PHE A N 1
ATOM 1828 C CA . PHE A 1 224 ? -3.003 5.940 -2.563 1.00 90.12 224 PHE A CA 1
ATOM 1829 C C . PHE A 1 224 ? -2.157 5.826 -3.835 1.00 90.12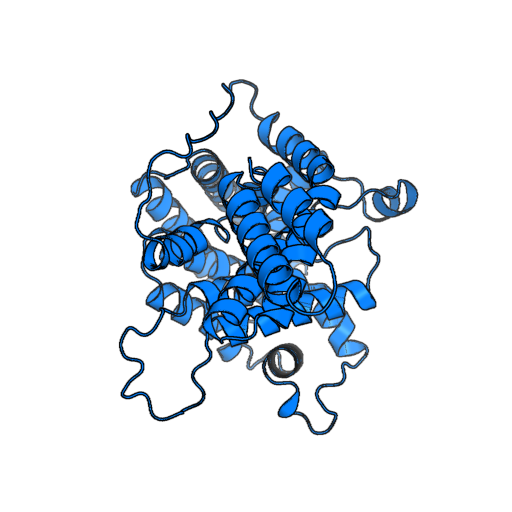 224 PHE A C 1
ATOM 1831 O O . PHE A 1 224 ? -1.720 4.735 -4.214 1.00 90.12 224 PHE A O 1
ATOM 1838 N N . GLU A 1 225 ? -1.893 6.958 -4.491 1.00 90.19 225 GLU A N 1
ATOM 1839 C CA . GLU A 1 225 ? -1.025 7.011 -5.665 1.00 90.19 225 GLU A CA 1
ATOM 1840 C C . GLU A 1 225 ? 0.428 6.702 -5.289 1.00 90.19 225 GLU A C 1
ATOM 1842 O O . GLU A 1 225 ? 1.117 6.001 -6.030 1.00 90.19 225 GLU A O 1
ATOM 1847 N N . HIS A 1 226 ? 0.894 7.156 -4.124 1.00 84.44 226 HIS A N 1
ATOM 1848 C CA . HIS A 1 226 ? 2.222 6.820 -3.623 1.00 84.44 226 HIS A CA 1
ATOM 1849 C C . HIS A 1 226 ? 2.362 5.312 -3.379 1.00 84.44 226 HIS A C 1
ATOM 1851 O O . HIS A 1 226 ? 3.313 4.685 -3.853 1.00 84.44 226 HIS A O 1
ATOM 1857 N N . GLY A 1 227 ? 1.386 4.715 -2.687 1.00 84.94 227 GLY A N 1
ATOM 1858 C CA . GLY A 1 227 ? 1.352 3.281 -2.422 1.00 84.94 227 GLY A CA 1
ATOM 1859 C C . GLY A 1 227 ? 1.384 2.449 -3.693 1.00 84.94 227 GLY A C 1
ATOM 1860 O O . GLY A 1 227 ? 2.166 1.502 -3.778 1.00 84.94 227 GLY A O 1
ATOM 1861 N N . TYR A 1 228 ? 0.617 2.853 -4.705 1.00 91.19 228 TYR A N 1
ATOM 1862 C CA . TYR A 1 228 ? 0.625 2.178 -5.994 1.00 91.19 228 TYR A CA 1
ATOM 1863 C C . TYR A 1 228 ? 1.942 2.353 -6.750 1.00 91.19 228 TYR A C 1
ATOM 1865 O O . TYR A 1 228 ? 2.438 1.382 -7.310 1.00 91.19 228 TYR A O 1
ATOM 1873 N N . THR A 1 229 ? 2.550 3.545 -6.725 1.00 87.06 229 THR A N 1
ATOM 1874 C CA . THR A 1 229 ? 3.864 3.779 -7.351 1.00 87.06 229 THR A CA 1
ATOM 1875 C C . THR A 1 229 ? 4.938 2.860 -6.757 1.00 87.06 229 THR A C 1
ATOM 1877 O O . THR A 1 229 ? 5.760 2.319 -7.492 1.00 87.06 229 THR A O 1
ATOM 1880 N N . ASN A 1 230 ? 4.890 2.596 -5.448 1.00 81.00 230 ASN A N 1
ATOM 1881 C CA . ASN A 1 230 ? 5.765 1.599 -4.828 1.00 81.00 230 ASN A CA 1
ATOM 1882 C C . ASN A 1 230 ? 5.428 0.171 -5.279 1.00 81.00 230 ASN A C 1
ATOM 1884 O O . ASN A 1 230 ? 6.339 -0.606 -5.557 1.00 81.00 230 ASN A O 1
ATOM 1888 N N . THR A 1 231 ? 4.143 -0.179 -5.389 1.00 87.50 231 THR A N 1
ATOM 1889 C CA . THR A 1 231 ? 3.713 -1.493 -5.891 1.00 87.50 231 THR A CA 1
ATOM 1890 C C . THR A 1 231 ? 4.272 -1.775 -7.287 1.00 87.50 231 THR A C 1
ATOM 1892 O O . THR A 1 231 ? 4.871 -2.826 -7.500 1.00 87.50 231 THR A O 1
ATOM 1895 N N . ILE A 1 232 ? 4.123 -0.844 -8.233 1.00 89.31 232 ILE A N 1
ATOM 1896 C CA . ILE A 1 232 ? 4.600 -1.031 -9.615 1.00 89.31 232 ILE A CA 1
ATOM 1897 C C . ILE A 1 232 ? 6.126 -1.064 -9.711 1.00 89.31 232 ILE A C 1
ATOM 1899 O O . ILE A 1 232 ? 6.657 -1.859 -10.481 1.00 89.31 232 ILE A O 1
ATOM 1903 N N . PHE A 1 233 ? 6.831 -0.281 -8.892 1.00 82.75 233 PHE A N 1
ATOM 1904 C CA . PHE A 1 233 ? 8.288 -0.328 -8.822 1.00 82.75 233 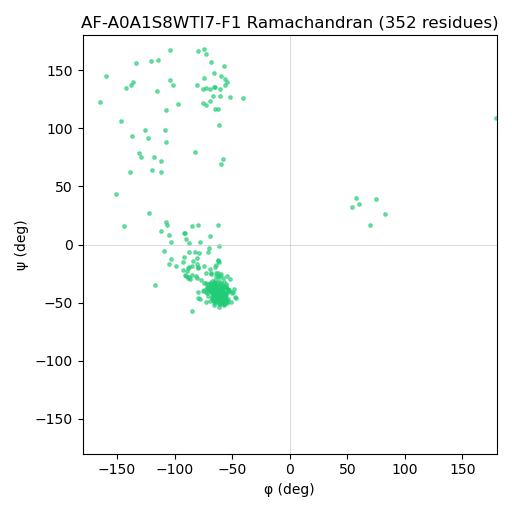PHE A CA 1
ATOM 1905 C C . PHE A 1 233 ? 8.769 -1.720 -8.394 1.00 82.75 233 PHE A C 1
ATOM 1907 O O . PHE A 1 233 ? 9.687 -2.281 -8.986 1.00 82.75 233 PHE A O 1
ATOM 1914 N N . LEU A 1 234 ? 8.116 -2.313 -7.392 1.00 79.81 234 LEU A N 1
ATOM 1915 C CA . LEU A 1 234 ? 8.451 -3.659 -6.928 1.00 79.81 234 LEU A CA 1
ATOM 1916 C C . LEU A 1 234 ? 8.009 -4.746 -7.913 1.00 79.81 234 LEU A C 1
ATOM 1918 O O . LEU A 1 234 ? 8.706 -5.748 -8.057 1.00 79.81 234 LEU A O 1
ATOM 1922 N N . LEU A 1 235 ? 6.897 -4.549 -8.629 1.00 83.56 235 LEU A N 1
ATOM 1923 C CA . LEU A 1 235 ? 6.511 -5.439 -9.726 1.00 83.56 235 LEU A CA 1
ATOM 1924 C C . LEU A 1 235 ? 7.565 -5.447 -10.831 1.00 83.56 235 LEU A C 1
ATOM 1926 O O . LEU A 1 235 ? 7.870 -6.521 -11.334 1.00 83.56 235 LEU A O 1
ATOM 1930 N N . ALA A 1 236 ? 8.159 -4.298 -11.167 1.00 81.19 236 ALA A N 1
ATOM 1931 C CA . ALA A 1 236 ? 9.226 -4.234 -12.164 1.00 81.19 236 ALA A CA 1
ATOM 1932 C C . ALA A 1 236 ? 10.400 -5.158 -11.802 1.00 81.19 236 ALA A C 1
ATOM 1934 O O . ALA A 1 236 ? 10.851 -5.954 -12.624 1.00 81.19 236 ALA A O 1
ATOM 1935 N N . GLN A 1 237 ? 10.833 -5.113 -10.540 1.00 77.69 237 GLN A N 1
ATOM 1936 C CA . GLN A 1 237 ? 11.895 -5.980 -10.026 1.00 77.69 237 GLN A CA 1
ATOM 1937 C C . GLN A 1 237 ? 11.479 -7.453 -10.016 1.00 77.69 237 GLN A C 1
ATOM 1939 O O . GLN A 1 237 ? 12.261 -8.327 -10.381 1.00 77.69 237 GLN A O 1
ATOM 1944 N N . ALA A 1 238 ? 10.242 -7.744 -9.613 1.00 78.62 238 ALA A N 1
ATOM 1945 C CA . ALA A 1 238 ? 9.740 -9.111 -9.594 1.00 78.62 238 ALA A CA 1
ATOM 1946 C C . ALA A 1 238 ? 9.645 -9.707 -11.011 1.00 78.62 238 ALA A C 1
ATOM 1948 O O . ALA A 1 238 ? 10.015 -10.861 -11.204 1.00 78.62 238 ALA A O 1
ATOM 1949 N N . TYR A 1 239 ? 9.226 -8.920 -12.007 1.00 79.62 239 TYR A N 1
ATOM 1950 C CA . TYR A 1 239 ? 9.220 -9.329 -13.413 1.00 79.62 239 TYR A CA 1
ATOM 1951 C C . TYR A 1 239 ? 10.632 -9.511 -13.980 1.00 79.62 239 TYR A C 1
ATOM 1953 O O . TYR A 1 239 ? 10.860 -10.465 -14.719 1.00 79.62 239 TYR A O 1
ATOM 1961 N N . GLN A 1 240 ? 11.598 -8.664 -13.601 1.00 75.31 240 GLN A N 1
ATOM 1962 C CA . GLN A 1 240 ? 13.010 -8.883 -13.944 1.00 75.31 240 GLN A CA 1
ATOM 1963 C C . GLN A 1 240 ? 13.505 -10.236 -13.429 1.00 75.31 240 GLN A C 1
ATOM 1965 O O . GLN A 1 240 ? 14.099 -11.002 -14.183 1.00 75.31 240 GLN A O 1
ATOM 1970 N N . LEU A 1 241 ? 13.222 -10.556 -12.163 1.00 75.19 241 LEU A N 1
ATOM 1971 C CA . LEU A 1 241 ? 13.599 -11.840 -11.564 1.00 75.19 241 LEU A CA 1
ATOM 1972 C C . LEU A 1 241 ? 12.869 -13.028 -12.208 1.00 75.19 241 LEU A C 1
ATOM 1974 O O . LEU A 1 241 ? 13.440 -14.109 -12.311 1.00 75.19 241 LEU A O 1
ATOM 1978 N N . ALA A 1 242 ? 11.634 -12.826 -12.667 1.00 76.88 242 ALA A N 1
ATOM 1979 C CA . ALA A 1 242 ? 10.857 -13.824 -13.399 1.00 76.88 242 ALA A CA 1
ATOM 1980 C C . ALA A 1 242 ? 11.267 -13.967 -14.879 1.00 76.88 242 ALA A C 1
ATOM 1982 O O . ALA A 1 242 ? 10.662 -14.759 -15.598 1.00 76.88 242 ALA A O 1
ATOM 1983 N N . ASN A 1 243 ? 12.285 -13.227 -15.337 1.00 78.81 243 ASN A N 1
ATOM 1984 C CA . ASN A 1 243 ? 12.717 -13.174 -16.733 1.00 78.81 243 ASN A CA 1
ATOM 1985 C C . ASN A 1 243 ? 11.593 -12.744 -17.703 1.00 78.81 243 ASN A C 1
ATOM 1987 O O . ASN A 1 243 ? 11.473 -13.259 -18.814 1.00 78.81 243 ASN A O 1
ATOM 1991 N N . GLU A 1 244 ? 10.775 -11.774 -17.282 1.00 82.19 244 GLU A N 1
ATOM 1992 C CA . GLU A 1 244 ? 9.730 -11.132 -18.087 1.00 82.19 244 GLU A CA 1
ATOM 1993 C C . GLU A 1 244 ? 10.094 -9.661 -18.389 1.00 82.19 244 GLU A C 1
ATOM 1995 O O . GLU A 1 244 ? 9.499 -8.727 -17.836 1.00 82.19 244 GLU A O 1
ATOM 2000 N N . PRO A 1 245 ? 11.087 -9.415 -19.264 1.00 81.38 245 PRO A N 1
ATOM 2001 C CA . PRO A 1 245 ? 11.680 -8.090 -19.453 1.00 81.38 245 PRO A CA 1
ATOM 2002 C C . PRO A 1 245 ? 10.691 -7.042 -19.988 1.00 81.38 245 PRO A C 1
ATOM 2004 O O . PRO A 1 245 ? 10.750 -5.886 -19.581 1.00 81.38 245 PRO A O 1
ATOM 2007 N N . SER A 1 246 ? 9.729 -7.441 -20.828 1.00 85.38 246 SER A N 1
ATOM 2008 C CA . SER A 1 246 ? 8.707 -6.528 -21.368 1.00 85.38 246 SER A CA 1
ATOM 2009 C C . SER A 1 246 ? 7.751 -5.997 -20.287 1.00 85.38 246 SER A C 1
ATOM 2011 O O . SER A 1 246 ? 7.476 -4.793 -20.212 1.00 85.38 246 SER A O 1
ATOM 2013 N N . HIS A 1 247 ? 7.292 -6.870 -19.383 1.00 86.38 247 HIS A N 1
ATOM 2014 C CA . HIS A 1 247 ? 6.461 -6.460 -18.250 1.00 86.38 247 HIS A CA 1
ATOM 2015 C C . HIS A 1 247 ? 7.255 -5.618 -17.251 1.00 86.38 247 HIS A C 1
ATOM 2017 O O . HIS A 1 247 ? 6.746 -4.606 -16.763 1.00 86.38 247 HIS A O 1
ATOM 2023 N N . ALA A 1 248 ? 8.513 -5.988 -16.995 1.00 81.69 248 ALA A N 1
ATOM 2024 C CA . ALA A 1 248 ? 9.398 -5.195 -16.157 1.00 81.69 248 ALA A CA 1
ATOM 2025 C C . ALA A 1 248 ? 9.569 -3.771 -16.700 1.00 81.69 248 ALA A C 1
ATOM 2027 O O . ALA A 1 248 ? 9.350 -2.814 -15.961 1.00 81.69 248 ALA A O 1
ATOM 2028 N N . ALA A 1 249 ? 9.864 -3.626 -17.993 1.00 84.50 249 ALA A N 1
ATOM 2029 C CA . ALA A 1 249 ? 10.019 -2.333 -18.649 1.00 84.50 249 ALA A CA 1
ATOM 2030 C C . ALA A 1 249 ? 8.747 -1.479 -18.576 1.00 84.50 249 ALA A C 1
ATOM 2032 O O . ALA A 1 249 ? 8.810 -0.299 -18.230 1.00 84.50 249 ALA A O 1
ATOM 2033 N N . THR A 1 250 ? 7.580 -2.089 -18.802 1.00 89.00 250 THR A N 1
ATOM 2034 C CA . THR A 1 250 ? 6.280 -1.413 -18.656 1.00 89.00 250 THR A CA 1
ATOM 2035 C C . THR A 1 250 ? 6.102 -0.862 -17.237 1.00 89.00 250 THR A C 1
ATOM 2037 O O . THR A 1 250 ? 5.717 0.294 -17.046 1.00 89.00 250 THR A O 1
ATOM 2040 N N . CYS A 1 251 ? 6.425 -1.663 -16.217 1.00 85.25 251 CYS A N 1
ATOM 2041 C CA . CYS A 1 251 ? 6.378 -1.228 -14.824 1.00 85.25 251 CYS A CA 1
ATOM 2042 C C . CYS A 1 251 ? 7.419 -0.136 -14.517 1.00 85.25 251 CYS A C 1
ATOM 2044 O O . CYS A 1 251 ? 7.092 0.821 -13.808 1.00 85.25 251 CYS A O 1
ATOM 2046 N N . CYS A 1 252 ? 8.634 -0.223 -15.069 1.00 82.12 252 CYS A N 1
ATOM 2047 C CA . CYS A 1 252 ? 9.669 0.801 -14.920 1.00 82.12 252 CYS A CA 1
ATOM 2048 C C . CYS A 1 252 ? 9.211 2.150 -15.488 1.00 82.12 252 CYS A C 1
ATOM 2050 O O . CYS A 1 252 ? 9.251 3.162 -14.781 1.00 82.12 252 CYS A O 1
ATOM 2052 N N . GLN A 1 253 ? 8.714 2.154 -16.728 1.00 86.62 253 GLN A N 1
ATOM 2053 C CA . GLN A 1 253 ? 8.208 3.343 -17.413 1.00 86.62 253 GLN A CA 1
ATOM 2054 C C . GLN A 1 253 ? 7.038 3.972 -16.651 1.00 86.62 253 GLN A C 1
ATOM 2056 O O . GLN A 1 253 ? 7.031 5.180 -16.399 1.00 86.62 253 GLN A O 1
ATOM 2061 N N . LEU A 1 254 ? 6.067 3.153 -16.228 1.00 89.50 254 LEU A N 1
ATOM 2062 C CA . LEU A 1 254 ? 4.923 3.624 -15.451 1.00 89.50 254 LEU A CA 1
ATOM 2063 C C . LEU A 1 254 ? 5.364 4.233 -14.115 1.00 89.50 254 LEU A C 1
ATOM 2065 O O . LEU A 1 254 ? 4.823 5.255 -13.694 1.00 89.50 254 LEU A O 1
ATOM 2069 N N . THR A 1 255 ? 6.367 3.641 -13.464 1.00 85.44 255 THR A N 1
ATOM 2070 C CA . THR A 1 255 ? 6.934 4.178 -12.224 1.00 85.44 255 THR A CA 1
ATOM 2071 C C . THR A 1 255 ? 7.524 5.566 -12.462 1.00 85.44 255 THR A C 1
ATOM 2073 O O . THR A 1 255 ? 7.091 6.505 -11.800 1.00 85.44 255 THR A O 1
ATOM 2076 N N . LEU A 1 256 ? 8.425 5.736 -13.439 1.00 82.75 256 LEU A N 1
ATOM 2077 C CA . LEU A 1 256 ? 9.060 7.031 -13.740 1.00 82.75 256 LEU A CA 1
ATOM 2078 C C . LEU A 1 256 ? 8.026 8.110 -14.098 1.00 82.75 256 LEU A C 1
ATOM 2080 O O . LEU A 1 256 ? 8.052 9.216 -13.557 1.00 82.75 256 LEU A O 1
ATOM 2084 N N . SER A 1 257 ? 7.059 7.772 -14.957 1.00 87.25 257 SER A N 1
ATOM 2085 C CA . SER A 1 257 ? 5.978 8.684 -15.353 1.00 87.25 257 SER A CA 1
ATOM 2086 C C . SER A 1 257 ? 5.188 9.195 -14.144 1.00 87.25 257 SER A C 1
ATOM 2088 O O . SER A 1 257 ? 4.917 10.393 -14.006 1.00 87.25 257 SER A O 1
ATOM 2090 N N . ARG A 1 258 ? 4.858 8.299 -13.212 1.00 87.69 258 ARG A N 1
ATOM 2091 C CA . ARG A 1 258 ? 4.132 8.653 -11.989 1.00 87.69 258 ARG A CA 1
ATOM 2092 C C . ARG A 1 258 ? 4.996 9.441 -11.017 1.00 87.69 258 ARG A C 1
ATOM 2094 O O . ARG A 1 258 ? 4.493 10.369 -10.387 1.00 87.69 258 ARG A O 1
ATOM 2101 N N . GLN A 1 259 ? 6.283 9.116 -10.924 1.00 80.19 259 GLN A N 1
ATOM 2102 C CA . GLN A 1 259 ? 7.234 9.862 -10.110 1.00 80.19 259 GLN A CA 1
ATOM 2103 C C . GLN A 1 259 ? 7.315 11.331 -10.546 1.00 80.19 259 GLN A C 1
ATOM 2105 O O . GLN A 1 259 ? 7.264 12.213 -9.693 1.00 80.19 259 GLN A O 1
ATOM 2110 N N . LEU A 1 260 ? 7.327 11.600 -11.857 1.00 82.88 260 LEU A N 1
ATOM 2111 C CA . LEU A 1 260 ? 7.249 12.959 -12.406 1.00 82.88 260 LEU A CA 1
ATOM 2112 C C . LEU A 1 260 ? 5.893 13.617 -12.143 1.00 82.88 260 LEU A C 1
ATOM 2114 O O . LEU A 1 260 ? 5.839 14.749 -11.666 1.00 82.88 260 LEU A O 1
ATOM 2118 N N . THR A 1 261 ? 4.803 12.893 -12.414 1.00 84.69 261 THR A N 1
ATOM 2119 C CA . THR A 1 261 ? 3.427 13.400 -12.272 1.00 84.69 261 THR A CA 1
ATOM 2120 C C . THR A 1 261 ? 3.135 13.869 -10.846 1.00 84.69 261 THR A C 1
ATOM 2122 O O . THR A 1 261 ? 2.512 14.910 -10.646 1.00 84.69 261 THR A O 1
ATOM 2125 N N . TYR A 1 262 ? 3.608 13.123 -9.847 1.00 82.69 262 TYR A N 1
ATOM 2126 C CA . TYR A 1 262 ? 3.296 13.382 -8.443 1.00 82.69 262 TYR A CA 1
ATOM 2127 C C . TYR A 1 262 ? 4.429 14.055 -7.656 1.00 82.69 262 TYR A C 1
ATOM 2129 O O . TYR A 1 262 ? 4.250 14.341 -6.473 1.00 82.69 262 TYR A O 1
ATOM 2137 N N . ALA A 1 263 ? 5.564 14.380 -8.288 1.00 76.69 263 ALA A N 1
ATOM 2138 C CA . ALA A 1 263 ? 6.703 15.004 -7.611 1.00 76.69 263 ALA A CA 1
ATOM 2139 C C . ALA A 1 263 ? 6.325 16.293 -6.864 1.00 76.69 263 ALA A C 1
ATOM 2141 O O . ALA A 1 263 ? 6.694 16.460 -5.702 1.00 76.69 263 ALA A O 1
ATOM 2142 N N . GLN A 1 264 ? 5.602 17.207 -7.520 1.00 76.44 264 GLN A N 1
ATOM 2143 C CA . GLN A 1 264 ? 5.204 18.476 -6.907 1.00 76.44 264 GLN A CA 1
ATOM 2144 C C . GLN A 1 264 ? 4.102 18.299 -5.848 1.00 76.44 264 GLN A C 1
ATOM 2146 O O . GLN A 1 264 ? 4.324 18.748 -4.725 1.00 76.44 264 GLN A O 1
ATOM 2151 N N . PRO A 1 265 ? 2.991 17.579 -6.115 1.00 79.50 265 PRO A N 1
ATOM 2152 C CA . PRO A 1 265 ? 1.988 17.292 -5.088 1.00 79.50 265 PRO A CA 1
ATOM 2153 C C . PRO A 1 265 ? 2.564 16.665 -3.810 1.00 79.50 265 PRO A C 1
ATOM 2155 O O . PRO A 1 265 ? 2.173 17.033 -2.703 1.00 79.50 265 PRO A O 1
ATOM 2158 N N . PHE A 1 266 ? 3.539 15.760 -3.941 1.00 75.81 266 PHE A N 1
ATOM 2159 C CA . PHE A 1 266 ? 4.223 15.172 -2.790 1.00 75.81 266 PHE A CA 1
ATOM 2160 C C . PHE A 1 266 ? 5.133 16.158 -2.062 1.00 75.81 266 PHE A C 1
ATOM 2162 O O . PHE A 1 266 ? 5.157 16.151 -0.835 1.00 75.81 266 PHE A O 1
ATOM 2169 N N . LYS A 1 267 ? 5.838 17.046 -2.773 1.00 70.88 267 LYS A N 1
ATOM 2170 C CA . LYS A 1 267 ? 6.600 18.133 -2.134 1.00 70.88 267 LYS A CA 1
ATOM 2171 C C . LYS A 1 267 ? 5.691 19.077 -1.353 1.00 70.88 267 LYS A C 1
ATOM 2173 O O . LYS A 1 267 ? 6.051 19.474 -0.249 1.00 70.88 267 LYS A O 1
ATOM 2178 N N . ASP A 1 268 ? 4.524 19.410 -1.888 1.00 71.81 268 ASP A N 1
ATOM 2179 C CA . ASP A 1 268 ? 3.575 20.295 -1.214 1.00 71.81 268 ASP A CA 1
ATOM 2180 C C . ASP A 1 268 ? 3.026 19.630 0.056 1.00 71.81 268 ASP A C 1
ATOM 2182 O O . ASP A 1 268 ? 3.076 20.221 1.137 1.00 71.81 268 ASP A O 1
ATOM 2186 N N . LEU A 1 269 ? 2.629 18.354 -0.034 1.00 71.38 269 LEU A N 1
ATOM 2187 C CA . LEU A 1 269 ? 2.237 17.549 1.126 1.00 71.38 269 LEU A CA 1
ATOM 2188 C C . LEU A 1 269 ? 3.379 17.442 2.154 1.00 71.38 269 LEU A C 1
ATOM 2190 O O . LEU A 1 269 ? 3.151 17.591 3.354 1.00 71.38 269 LEU A O 1
ATOM 2194 N N . ALA A 1 270 ? 4.618 17.251 1.691 1.00 67.38 270 ALA A N 1
ATOM 2195 C CA . ALA A 1 270 ? 5.818 17.204 2.522 1.00 67.38 270 ALA A CA 1
ATOM 2196 C C . ALA A 1 270 ? 6.026 18.493 3.312 1.00 67.38 270 ALA A C 1
ATOM 2198 O O . ALA A 1 270 ? 6.236 18.466 4.526 1.00 67.38 270 ALA A O 1
ATOM 2199 N N . HIS A 1 271 ? 5.956 19.629 2.623 1.00 63.59 271 HIS A N 1
ATOM 2200 C CA . HIS A 1 271 ? 6.103 20.939 3.233 1.00 63.59 271 HIS A CA 1
ATOM 2201 C C . HIS A 1 271 ? 5.030 21.188 4.282 1.00 63.59 271 HIS A C 1
ATOM 2203 O O . HIS A 1 271 ? 5.359 21.663 5.366 1.00 63.59 271 HIS A O 1
ATOM 2209 N N . LEU A 1 272 ? 3.785 20.813 4.010 1.00 59.97 272 LEU A N 1
ATOM 2210 C CA . LEU A 1 272 ? 2.673 20.960 4.942 1.00 59.97 272 LEU A CA 1
ATOM 2211 C C . LEU A 1 272 ? 2.855 20.104 6.213 1.00 59.97 272 LEU A C 1
ATOM 2213 O O . LEU A 1 272 ? 2.640 20.593 7.319 1.00 59.97 272 LEU A O 1
ATOM 2217 N N . VAL A 1 273 ? 3.340 18.863 6.086 1.00 58.00 273 VAL A N 1
ATOM 2218 C CA . VAL A 1 273 ? 3.629 17.978 7.236 1.00 58.00 273 VAL A CA 1
ATOM 2219 C C . VAL A 1 273 ? 4.842 18.456 8.048 1.00 58.00 273 VAL A C 1
ATOM 2221 O O . VAL A 1 273 ? 4.858 18.335 9.272 1.00 58.00 273 VAL A O 1
ATOM 2224 N N . LEU A 1 274 ? 5.873 18.992 7.386 1.00 56.31 274 LEU A N 1
ATOM 2225 C CA . LEU A 1 274 ? 7.149 19.365 8.012 1.00 56.31 274 LEU A CA 1
ATOM 2226 C C . LEU A 1 274 ? 7.186 20.799 8.564 1.00 56.31 274 LEU A C 1
ATOM 2228 O O . LEU A 1 274 ? 7.993 21.077 9.448 1.00 56.31 274 LEU A O 1
ATOM 2232 N N . SER A 1 275 ? 6.344 21.707 8.063 1.00 52.16 275 SER A N 1
ATOM 2233 C CA . SER A 1 275 ? 6.268 23.108 8.517 1.00 52.16 275 SER A CA 1
ATOM 2234 C C . SER A 1 275 ? 5.464 23.304 9.804 1.00 52.16 275 SER A C 1
ATOM 2236 O O . SER A 1 275 ? 5.578 24.351 10.432 1.00 52.16 275 SER A O 1
ATOM 2238 N N . ALA A 1 276 ? 4.727 22.287 10.260 1.00 51.09 276 ALA A N 1
ATOM 2239 C CA . ALA A 1 276 ? 4.016 22.318 11.537 1.00 51.09 276 ALA A CA 1
ATOM 2240 C C . ALA A 1 276 ? 4.942 22.279 12.780 1.00 51.09 276 ALA A C 1
ATOM 2242 O O . ALA A 1 276 ? 4.454 22.371 13.904 1.00 51.09 276 ALA A O 1
ATOM 2243 N N . ASP A 1 277 ? 6.264 22.166 12.595 1.00 44.78 277 ASP A N 1
ATOM 2244 C CA . ASP A 1 277 ? 7.276 22.172 13.658 1.00 44.78 277 ASP A CA 1
ATOM 2245 C C . ASP A 1 277 ? 8.326 23.265 13.353 1.00 44.78 277 ASP A C 1
ATOM 2247 O O . ASP A 1 277 ? 9.242 23.071 12.553 1.00 44.78 277 ASP A O 1
ATOM 2251 N N . ASN A 1 278 ? 8.193 24.438 13.987 1.00 38.47 278 ASN A N 1
ATOM 2252 C CA . ASN A 1 278 ? 8.954 25.674 13.697 1.00 38.47 278 ASN A CA 1
ATOM 2253 C C . ASN A 1 278 ? 10.485 25.597 13.892 1.00 38.47 278 ASN A C 1
ATOM 2255 O O . ASN A 1 278 ? 11.183 26.574 13.633 1.00 38.47 278 ASN A O 1
ATOM 2259 N N . ASN A 1 279 ? 11.034 24.462 14.326 1.00 40.34 279 ASN A N 1
ATOM 2260 C CA . ASN A 1 279 ? 12.455 24.303 14.622 1.00 40.34 279 ASN A CA 1
ATOM 2261 C C . ASN A 1 279 ? 13.033 23.074 13.913 1.00 40.34 279 ASN A C 1
ATOM 2263 O O . ASN A 1 279 ? 13.301 22.066 14.566 1.00 40.34 279 ASN A O 1
ATOM 2267 N N . ARG A 1 280 ? 13.269 23.126 12.591 1.00 51.69 280 ARG A N 1
ATOM 2268 C CA . ARG A 1 280 ? 14.088 22.091 11.931 1.00 51.69 280 ARG A CA 1
ATOM 2269 C C . ARG A 1 280 ? 15.022 22.576 10.826 1.00 51.69 280 ARG A C 1
ATOM 2271 O O . ARG A 1 280 ? 14.655 23.286 9.895 1.00 51.69 280 ARG A O 1
ATOM 2278 N N . THR A 1 281 ? 16.241 22.051 10.919 1.00 38.12 281 THR A N 1
ATOM 2279 C CA . THR A 1 281 ? 17.242 21.883 9.867 1.00 38.12 281 THR A CA 1
ATOM 2280 C C . THR A 1 281 ? 16.790 20.811 8.870 1.00 38.12 281 THR A C 1
ATOM 2282 O O . THR A 1 281 ? 16.334 19.735 9.255 1.00 38.12 281 THR A O 1
ATOM 2285 N N . LYS A 1 282 ? 16.921 21.107 7.569 1.00 37.16 282 LYS A N 1
ATOM 2286 C CA . LYS A 1 282 ? 16.552 20.205 6.464 1.00 37.16 282 LYS A CA 1
ATOM 2287 C C . LYS A 1 282 ? 17.273 18.846 6.581 1.00 37.16 282 LYS A C 1
ATOM 2289 O O . LYS A 1 282 ? 18.484 18.846 6.824 1.00 37.16 282 LYS A O 1
ATOM 2294 N N . PRO A 1 283 ? 16.596 17.704 6.345 1.00 38.09 283 PRO A N 1
ATOM 2295 C CA . PRO A 1 283 ? 17.284 16.426 6.181 1.00 38.09 283 PRO A CA 1
ATOM 2296 C C . PRO A 1 283 ? 18.240 16.516 4.981 1.00 38.09 283 PRO A C 1
ATOM 2298 O O . PRO A 1 283 ? 17.860 16.952 3.894 1.00 38.09 283 PRO A O 1
ATOM 2301 N N . ARG A 1 284 ? 19.513 16.159 5.189 1.00 31.92 284 ARG A N 1
ATOM 2302 C CA . ARG A 1 284 ? 20.507 16.071 4.109 1.00 31.92 284 ARG A CA 1
ATOM 2303 C C . ARG A 1 284 ? 20.210 14.841 3.255 1.00 31.92 284 ARG A C 1
ATOM 2305 O O . ARG A 1 284 ? 20.006 13.761 3.803 1.00 31.92 284 ARG A O 1
ATOM 2312 N N . ALA A 1 285 ? 20.248 15.010 1.934 1.00 33.72 285 ALA A N 1
ATOM 2313 C CA . ALA A 1 285 ? 20.245 13.903 0.986 1.00 33.72 285 ALA A CA 1
ATOM 2314 C C . ALA A 1 285 ? 21.353 12.902 1.359 1.00 33.72 285 ALA A C 1
ATOM 2316 O O . ALA A 1 285 ? 22.507 13.292 1.568 1.00 33.72 285 ALA A O 1
ATOM 2317 N N . ALA A 1 286 ? 20.997 11.625 1.499 1.00 33.16 286 ALA A N 1
ATOM 2318 C CA . ALA A 1 286 ? 21.968 10.574 1.755 1.00 33.16 286 ALA A CA 1
ATOM 2319 C C . ALA A 1 286 ? 22.862 10.417 0.516 1.00 33.16 286 ALA A C 1
ATOM 2321 O O . ALA A 1 286 ? 22.378 10.291 -0.604 1.00 33.16 286 ALA A O 1
ATOM 2322 N N . SER A 1 287 ? 24.182 10.464 0.704 1.00 29.14 287 SER A N 1
ATOM 2323 C CA . SER A 1 287 ? 25.136 10.303 -0.395 1.00 29.14 287 SER A CA 1
ATOM 2324 C C . SER A 1 287 ? 25.068 8.888 -0.978 1.00 29.14 287 SER A C 1
ATOM 2326 O O . SER A 1 287 ? 25.155 7.923 -0.216 1.00 29.14 287 SER A O 1
ATOM 2328 N N . ALA A 1 288 ? 25.058 8.773 -2.306 1.00 33.16 288 ALA A N 1
ATOM 2329 C CA . ALA A 1 288 ? 24.988 7.539 -3.104 1.00 33.16 288 ALA A CA 1
ATOM 2330 C C . ALA A 1 288 ? 26.161 6.534 -2.937 1.00 33.16 288 ALA A C 1
ATOM 2332 O O . ALA A 1 288 ? 26.376 5.678 -3.787 1.00 33.16 288 ALA A O 1
ATOM 2333 N N . ARG A 1 289 ? 26.985 6.630 -1.883 1.00 30.14 289 ARG A N 1
ATOM 2334 C CA . ARG A 1 289 ? 28.309 5.974 -1.824 1.00 30.14 289 ARG A CA 1
ATOM 2335 C C . ARG A 1 289 ? 28.448 4.734 -0.948 1.00 30.14 289 ARG A C 1
ATOM 2337 O O . ARG A 1 289 ? 29.568 4.257 -0.784 1.00 30.14 289 ARG A O 1
ATOM 2344 N N . ARG A 1 290 ? 27.384 4.164 -0.392 1.00 36.81 290 ARG A N 1
ATOM 2345 C CA . ARG A 1 290 ? 27.503 2.882 0.323 1.00 36.81 290 ARG A CA 1
ATOM 2346 C C . ARG A 1 290 ? 26.238 2.071 0.139 1.00 36.81 290 ARG A C 1
ATOM 2348 O O . ARG A 1 290 ? 25.261 2.443 0.754 1.00 36.81 290 ARG A O 1
ATOM 2355 N N . TYR A 1 291 ? 26.272 1.017 -0.670 1.00 31.55 291 TYR A N 1
ATOM 2356 C CA . TYR A 1 291 ? 25.602 -0.275 -0.440 1.00 31.55 291 TYR A CA 1
ATOM 2357 C C . TYR A 1 291 ? 25.911 -1.166 -1.651 1.00 31.55 291 TYR A C 1
ATOM 2359 O O . TYR A 1 291 ? 25.475 -0.877 -2.758 1.00 31.55 291 TYR A O 1
ATOM 2367 N N . ARG A 1 292 ? 26.749 -2.193 -1.461 1.00 32.97 292 ARG A N 1
ATOM 2368 C CA . ARG A 1 292 ? 27.333 -3.007 -2.544 1.00 32.97 292 ARG A CA 1
ATOM 2369 C C . ARG A 1 292 ? 26.728 -4.414 -2.661 1.00 32.97 292 ARG A C 1
ATOM 2371 O O . ARG A 1 292 ? 27.313 -5.238 -3.345 1.00 32.97 292 ARG A O 1
ATOM 2378 N N . ASP A 1 293 ? 25.565 -4.667 -2.056 1.00 30.47 293 ASP A N 1
ATOM 2379 C CA . ASP A 1 293 ? 24.901 -5.980 -2.088 1.00 30.47 293 ASP A CA 1
ATOM 2380 C C . ASP A 1 293 ? 23.480 -5.864 -2.657 1.00 30.47 293 ASP A C 1
ATOM 2382 O O . ASP A 1 293 ? 22.518 -5.586 -1.941 1.00 30.47 293 ASP A O 1
ATOM 2386 N N . ALA A 1 294 ? 23.356 -6.050 -3.974 1.00 37.69 294 ALA A N 1
ATOM 2387 C CA . ALA A 1 294 ? 22.158 -5.720 -4.749 1.00 37.69 294 ALA A CA 1
ATOM 2388 C C . ALA A 1 294 ? 20.900 -6.519 -4.348 1.00 37.69 294 ALA A C 1
ATOM 2390 O O . ALA A 1 294 ? 19.819 -5.949 -4.273 1.00 37.69 294 ALA A O 1
ATOM 2391 N N . ASN A 1 295 ? 21.015 -7.802 -3.992 1.00 32.84 295 ASN A N 1
ATOM 2392 C CA . ASN A 1 295 ? 19.824 -8.640 -3.773 1.00 32.84 295 ASN A CA 1
ATOM 2393 C C . ASN A 1 295 ? 19.301 -8.615 -2.324 1.00 32.84 295 ASN A C 1
ATOM 2395 O O . ASN A 1 295 ? 18.102 -8.753 -2.093 1.00 32.84 295 ASN A O 1
ATOM 2399 N N . GLN A 1 296 ? 20.167 -8.368 -1.336 1.00 32.97 296 GLN A N 1
ATOM 2400 C CA . GLN A 1 296 ? 19.769 -8.239 0.075 1.00 32.97 296 GLN A CA 1
ATOM 2401 C C . GLN A 1 296 ? 19.359 -6.796 0.431 1.00 32.97 296 GLN A C 1
ATOM 2403 O O . GLN A 1 296 ? 18.499 -6.590 1.291 1.00 32.97 296 GLN A O 1
ATOM 2408 N N . ALA A 1 297 ? 19.910 -5.793 -0.267 1.00 39.00 297 ALA A N 1
ATOM 2409 C CA . ALA A 1 297 ? 19.560 -4.384 -0.081 1.00 39.00 297 ALA A CA 1
ATOM 2410 C C . ALA A 1 297 ? 18.189 -4.022 -0.668 1.00 39.00 297 ALA A C 1
ATOM 2412 O O . ALA A 1 297 ? 17.484 -3.200 -0.086 1.00 39.00 297 ALA A O 1
ATOM 2413 N N . VAL A 1 298 ? 17.774 -4.661 -1.764 1.00 37.81 298 VAL A N 1
ATOM 2414 C CA . VAL A 1 298 ? 16.483 -4.397 -2.412 1.00 37.81 298 VAL A CA 1
ATOM 2415 C C . VAL A 1 298 ? 15.313 -4.741 -1.475 1.00 37.81 298 VAL A C 1
ATOM 2417 O O . VAL A 1 298 ? 14.476 -3.879 -1.211 1.00 37.81 298 VAL A O 1
ATOM 2420 N N . PHE A 1 299 ? 15.325 -5.909 -0.818 1.00 34.53 299 PHE A N 1
ATOM 2421 C CA . PHE A 1 299 ? 14.309 -6.290 0.185 1.00 34.53 299 PHE A CA 1
ATOM 2422 C C . PHE A 1 299 ? 14.550 -5.683 1.584 1.00 34.53 299 PHE A C 1
ATOM 2424 O O . PHE A 1 299 ? 13.603 -5.417 2.328 1.00 34.53 299 PHE A O 1
ATOM 2431 N N . GLY A 1 300 ? 15.803 -5.402 1.961 1.00 37.47 300 GLY A N 1
ATOM 2432 C CA . GLY A 1 300 ? 16.126 -4.662 3.189 1.00 37.47 300 GLY A CA 1
ATOM 2433 C C . GLY A 1 300 ? 15.618 -3.213 3.167 1.00 37.47 300 GLY A C 1
ATOM 2434 O O . GLY A 1 300 ? 15.179 -2.694 4.195 1.00 37.47 300 GLY A O 1
ATOM 2435 N N . ASN A 1 301 ? 15.599 -2.588 1.985 1.00 39.97 301 ASN A N 1
ATOM 2436 C CA . ASN A 1 301 ? 14.994 -1.278 1.744 1.00 39.97 301 ASN A CA 1
ATOM 2437 C C . ASN A 1 301 ? 13.467 -1.353 1.545 1.00 39.97 301 ASN A C 1
ATOM 2439 O O . ASN A 1 301 ? 12.782 -0.405 1.931 1.00 39.97 301 ASN A O 1
ATOM 2443 N N . MET A 1 302 ? 12.902 -2.475 1.059 1.00 41.94 302 MET A N 1
ATOM 2444 C CA . MET A 1 302 ? 11.437 -2.698 1.016 1.00 41.94 302 MET A CA 1
ATOM 2445 C C . MET A 1 302 ? 10.774 -2.542 2.389 1.00 41.94 302 MET A C 1
ATOM 2447 O O . MET A 1 302 ? 9.679 -1.996 2.491 1.00 41.94 302 MET A O 1
ATOM 2451 N N . ARG A 1 303 ? 11.463 -2.949 3.461 1.00 44.09 303 ARG A N 1
ATOM 2452 C CA . ARG A 1 303 ? 10.967 -2.867 4.847 1.00 44.09 303 ARG A CA 1
ATOM 2453 C C . ARG A 1 303 ? 10.769 -1.433 5.353 1.00 44.09 303 ARG A C 1
ATOM 2455 O O . ARG A 1 303 ? 10.034 -1.242 6.312 1.00 44.09 303 ARG A O 1
ATOM 2462 N N . ARG A 1 304 ? 11.390 -0.426 4.720 1.00 47.19 304 ARG A N 1
ATOM 2463 C CA . ARG A 1 304 ? 11.221 1.000 5.075 1.00 47.19 304 ARG A CA 1
ATOM 2464 C C . ARG A 1 304 ? 10.087 1.679 4.294 1.00 47.19 304 ARG A C 1
ATOM 2466 O O . ARG A 1 304 ? 9.481 2.626 4.787 1.00 47.19 304 ARG A O 1
ATOM 2473 N N . ARG A 1 305 ? 9.752 1.189 3.095 1.00 48.94 305 ARG A N 1
ATOM 2474 C CA . ARG A 1 305 ? 8.800 1.849 2.171 1.00 48.94 305 ARG A CA 1
ATOM 2475 C C . ARG A 1 305 ? 7.325 1.662 2.502 1.00 48.94 305 ARG A C 1
ATOM 2477 O O . ARG A 1 305 ? 6.475 2.337 1.928 1.00 48.94 305 ARG A O 1
ATOM 2484 N N . PHE A 1 306 ? 7.018 0.816 3.473 1.00 45.66 306 PHE A N 1
ATOM 2485 C CA . PHE A 1 306 ? 5.658 0.640 3.979 1.00 45.66 306 PHE A CA 1
ATOM 2486 C C . PHE A 1 306 ? 5.502 1.162 5.415 1.00 45.66 306 PHE A C 1
ATOM 2488 O O . PHE A 1 306 ? 4.476 0.932 6.054 1.00 45.66 306 PHE A O 1
ATOM 2495 N N . ALA A 1 307 ? 6.514 1.906 5.895 1.00 41.38 307 ALA A N 1
ATOM 2496 C CA . ALA A 1 307 ? 6.649 2.319 7.283 1.00 41.38 307 ALA A CA 1
ATOM 2497 C C . ALA A 1 307 ? 5.513 3.208 7.797 1.00 41.38 307 ALA A C 1
ATOM 2499 O O . ALA A 1 307 ? 4.939 3.015 8.873 1.00 41.38 307 ALA A O 1
ATOM 2500 N N . CYS A 1 308 ? 5.225 4.215 6.981 1.00 47.38 308 CYS A N 1
ATOM 2501 C CA . CYS A 1 308 ? 4.218 5.227 7.192 1.00 47.38 308 CYS A CA 1
ATOM 2502 C C . CYS A 1 308 ? 4.007 5.920 5.843 1.00 47.38 308 CYS A C 1
ATOM 2504 O O . CYS A 1 308 ? 4.972 6.436 5.276 1.00 47.38 308 CYS A O 1
ATOM 2506 N N . TYR A 1 309 ? 2.781 5.930 5.313 1.00 51.12 309 TYR A N 1
ATOM 2507 C CA . TYR A 1 309 ? 2.523 6.514 3.994 1.00 51.12 309 TYR A CA 1
ATOM 2508 C C . TYR A 1 309 ? 2.778 8.019 3.993 1.00 51.12 309 TYR A C 1
ATOM 2510 O O . TYR A 1 309 ? 3.263 8.534 2.993 1.00 51.12 309 TYR A O 1
ATOM 2518 N N . ILE A 1 310 ? 2.575 8.705 5.128 1.00 44.12 310 ILE A N 1
ATOM 2519 C CA . ILE A 1 310 ? 3.009 10.099 5.290 1.00 44.12 310 ILE A CA 1
ATOM 2520 C C . ILE A 1 310 ? 4.536 10.210 5.129 1.00 44.12 310 ILE A C 1
ATOM 2522 O O . ILE A 1 310 ? 4.979 11.063 4.380 1.00 44.12 310 ILE A O 1
ATOM 2526 N N . SER A 1 311 ? 5.360 9.338 5.728 1.00 43.50 311 SER A N 1
ATOM 2527 C CA . SER A 1 311 ? 6.834 9.396 5.570 1.00 43.50 311 SER A CA 1
ATOM 2528 C C . SER A 1 311 ? 7.285 9.330 4.121 1.00 43.50 311 SER A C 1
ATOM 2530 O O . SER A 1 311 ? 8.186 10.056 3.705 1.00 43.50 311 SER A O 1
ATOM 2532 N N . ASN A 1 312 ? 6.679 8.402 3.382 1.00 46.59 312 ASN A N 1
ATOM 2533 C CA . ASN A 1 312 ? 7.133 8.043 2.049 1.00 46.59 312 ASN A CA 1
ATOM 2534 C C . ASN A 1 312 ? 6.516 8.974 1.001 1.00 46.59 312 ASN A C 1
ATOM 2536 O O . ASN A 1 312 ? 7.188 9.332 0.046 1.00 46.59 312 ASN A O 1
ATOM 2540 N N . ALA A 1 313 ? 5.315 9.505 1.249 1.00 45.78 313 ALA A N 1
ATOM 2541 C CA . ALA A 1 313 ? 4.776 10.623 0.481 1.00 45.78 313 ALA A CA 1
ATOM 2542 C C . ALA A 1 313 ? 5.540 11.942 0.733 1.00 45.78 313 ALA A C 1
ATOM 2544 O O . ALA A 1 313 ? 5.548 12.809 -0.133 1.00 45.78 313 ALA A O 1
ATOM 2545 N N . VAL A 1 314 ? 6.200 12.100 1.891 1.00 41.34 314 VAL A N 1
ATOM 2546 C CA . VAL A 1 314 ? 7.011 13.285 2.254 1.00 41.34 314 VAL A CA 1
ATOM 2547 C C . VAL A 1 314 ? 8.454 13.205 1.714 1.00 41.34 314 VAL A C 1
ATOM 2549 O O . VAL A 1 314 ? 9.126 14.231 1.608 1.00 41.34 314 VAL A O 1
ATOM 2552 N N . GLN A 1 315 ? 8.948 12.015 1.348 1.00 51.94 315 GLN A N 1
ATOM 2553 C CA . GLN A 1 315 ? 10.224 11.816 0.646 1.00 51.94 315 GLN A CA 1
ATOM 2554 C C . GLN A 1 315 ? 9.932 11.419 -0.801 1.00 51.94 315 GLN A C 1
ATOM 2556 O O . GLN A 1 315 ? 9.824 10.225 -1.070 1.00 51.94 315 GLN A O 1
ATOM 2561 N N . PRO A 1 316 ? 9.783 12.397 -1.722 1.00 49.12 316 PRO A N 1
ATOM 2562 C CA . PRO A 1 316 ? 9.018 12.212 -2.945 1.00 49.12 316 PRO A CA 1
ATOM 2563 C C . PRO A 1 316 ? 9.436 10.957 -3.692 1.00 49.12 316 PRO A C 1
ATOM 2565 O O . PRO A 1 316 ? 8.559 10.147 -3.924 1.00 49.12 316 PRO A O 1
ATOM 2568 N N . PHE A 1 317 ? 10.736 10.739 -3.933 1.00 59.81 317 PHE A N 1
ATOM 2569 C CA . PHE A 1 317 ? 11.327 9.476 -4.390 1.00 59.81 317 PHE A CA 1
ATOM 2570 C C . PHE A 1 317 ? 12.833 9.472 -4.071 1.00 59.81 317 PHE A C 1
ATOM 2572 O O . PHE A 1 317 ? 13.464 10.531 -4.120 1.00 59.81 317 PHE A O 1
ATOM 2579 N N . ASP A 1 318 ? 13.414 8.314 -3.733 1.00 62.84 318 ASP A N 1
ATOM 2580 C CA . ASP A 1 318 ? 14.867 8.183 -3.544 1.00 62.84 318 ASP A CA 1
ATOM 2581 C C . ASP A 1 318 ? 15.565 8.334 -4.912 1.00 62.84 318 ASP A C 1
ATOM 2583 O O . ASP A 1 318 ? 15.245 7.575 -5.833 1.00 62.84 318 ASP A O 1
ATOM 2587 N N . PRO A 1 319 ? 16.513 9.277 -5.082 1.00 65.06 319 PRO A N 1
ATOM 2588 C CA . PRO A 1 319 ? 17.293 9.403 -6.314 1.00 65.06 319 PRO A CA 1
ATOM 2589 C C . PRO A 1 319 ? 17.951 8.089 -6.759 1.00 65.06 319 PRO A C 1
ATOM 2591 O O . PRO A 1 319 ? 18.108 7.855 -7.954 1.00 65.06 319 PRO A O 1
ATOM 2594 N N . ILE A 1 320 ? 18.296 7.207 -5.816 1.00 67.31 320 ILE A N 1
ATOM 2595 C CA . ILE A 1 320 ? 18.866 5.887 -6.111 1.00 67.31 320 ILE A CA 1
ATOM 2596 C C . ILE A 1 320 ? 17.828 4.982 -6.782 1.00 67.31 320 ILE A C 1
ATOM 2598 O O . ILE A 1 320 ? 18.150 4.264 -7.724 1.00 67.31 320 ILE A O 1
ATOM 2602 N N . ASP A 1 321 ? 16.576 5.020 -6.329 1.00 65.81 321 ASP A N 1
ATOM 2603 C CA . ASP A 1 321 ? 15.501 4.228 -6.927 1.00 65.81 321 ASP A CA 1
ATOM 2604 C C . ASP A 1 321 ? 15.148 4.714 -8.320 1.00 65.81 321 ASP A C 1
ATOM 2606 O O . ASP A 1 321 ? 14.926 3.896 -9.210 1.00 65.81 321 ASP A O 1
ATOM 2610 N N . TRP A 1 322 ? 15.131 6.035 -8.505 1.00 70.25 322 TRP A N 1
ATOM 2611 C CA . TRP A 1 322 ? 14.981 6.647 -9.817 1.00 70.25 322 TRP A CA 1
ATOM 2612 C C . TRP A 1 322 ? 16.087 6.167 -10.764 1.00 70.25 322 TRP A C 1
ATOM 2614 O O . TRP A 1 322 ? 15.787 5.626 -11.826 1.00 70.25 322 TRP A O 1
ATOM 2624 N N . ALA A 1 323 ? 17.352 6.273 -10.346 1.00 72.06 323 ALA A N 1
ATOM 2625 C CA . ALA A 1 323 ? 18.494 5.854 -11.150 1.00 72.06 323 ALA A CA 1
ATOM 2626 C C . ALA A 1 323 ? 18.462 4.352 -11.477 1.00 72.06 323 ALA A C 1
ATOM 2628 O O . ALA A 1 323 ? 18.644 3.971 -12.629 1.00 72.06 323 ALA A O 1
ATOM 2629 N N . ASN A 1 324 ? 18.161 3.495 -10.496 1.00 72.00 324 ASN A N 1
ATOM 2630 C CA . ASN A 1 324 ? 18.047 2.048 -10.705 1.00 72.00 324 ASN A CA 1
ATOM 2631 C C . ASN A 1 324 ? 16.930 1.691 -11.692 1.00 72.00 324 ASN A C 1
ATOM 2633 O O . ASN A 1 324 ? 17.086 0.792 -12.521 1.00 72.00 324 ASN A O 1
ATOM 2637 N N . ASN A 1 325 ? 15.796 2.383 -11.593 1.00 73.56 325 ASN A N 1
ATOM 2638 C CA . ASN A 1 325 ? 14.640 2.140 -12.441 1.00 73.56 325 ASN A CA 1
ATOM 2639 C C . ASN A 1 325 ? 14.868 2.644 -13.875 1.00 73.56 325 ASN A C 1
ATOM 2641 O O . ASN A 1 325 ? 14.548 1.946 -14.834 1.00 73.56 325 ASN A O 1
ATOM 2645 N N . ALA A 1 326 ? 15.483 3.818 -14.022 1.00 76.56 326 ALA A N 1
ATOM 2646 C CA . ALA A 1 326 ? 15.879 4.369 -15.311 1.00 76.56 326 ALA A CA 1
ATOM 2647 C C . ALA A 1 326 ? 16.968 3.516 -15.986 1.00 76.56 326 ALA A C 1
ATOM 2649 O O . ALA A 1 326 ? 16.844 3.196 -17.164 1.00 76.56 326 ALA A O 1
ATOM 2650 N N . ALA A 1 327 ? 17.975 3.047 -15.244 1.00 78.69 327 ALA A N 1
ATOM 2651 C CA . ALA A 1 327 ? 18.987 2.125 -15.765 1.00 78.69 327 ALA A CA 1
ATOM 2652 C C . ALA A 1 327 ? 18.379 0.779 -16.198 1.00 78.69 327 ALA A C 1
ATOM 2654 O O . ALA A 1 327 ? 18.695 0.261 -17.263 1.00 78.69 327 ALA A O 1
ATOM 2655 N N . SER A 1 328 ? 17.452 0.234 -15.406 1.00 77.62 328 SER A N 1
ATOM 2656 C CA . SER A 1 328 ? 16.721 -0.990 -15.755 1.00 77.62 328 SER A CA 1
ATOM 2657 C C . SER A 1 328 ? 15.927 -0.856 -17.055 1.00 77.62 328 SER A C 1
ATOM 2659 O O . SER A 1 328 ? 15.938 -1.767 -17.880 1.00 77.62 328 SER A O 1
ATOM 2661 N N . LEU A 1 329 ? 15.250 0.280 -17.241 1.00 78.25 329 LEU A N 1
ATOM 2662 C CA . LEU A 1 329 ? 14.492 0.574 -18.454 1.00 78.25 329 LEU A CA 1
ATOM 2663 C C . LEU A 1 329 ? 15.410 0.804 -19.662 1.00 78.25 329 LEU A C 1
ATOM 2665 O O . LEU A 1 329 ? 15.109 0.337 -20.756 1.00 78.25 329 LEU A O 1
ATOM 2669 N N . SER A 1 330 ? 16.548 1.465 -19.447 1.00 79.94 330 SER A N 1
ATOM 2670 C CA . SER A 1 330 ? 17.589 1.640 -20.460 1.00 79.94 330 SER A CA 1
ATOM 2671 C C . SER A 1 330 ? 18.111 0.298 -20.971 1.00 79.94 330 SER A C 1
ATOM 2673 O O . SER A 1 330 ? 18.088 0.080 -22.176 1.00 79.94 330 SER A O 1
ATOM 2675 N N . ASN A 1 331 ? 18.476 -0.626 -20.076 1.00 81.12 331 ASN A N 1
ATOM 2676 C CA . ASN A 1 331 ? 18.952 -1.958 -20.463 1.00 81.12 331 ASN A CA 1
ATOM 2677 C C . ASN A 1 331 ? 17.910 -2.725 -21.292 1.00 81.12 331 ASN A C 1
ATOM 2679 O O . ASN A 1 331 ? 18.262 -3.475 -22.198 1.00 81.12 331 ASN A O 1
ATOM 2683 N N . TYR A 1 332 ? 16.619 -2.550 -20.986 1.00 81.44 332 TYR A N 1
ATOM 2684 C CA . TYR A 1 332 ? 15.559 -3.134 -21.802 1.00 81.44 332 TYR A CA 1
ATOM 2685 C C . TYR A 1 332 ? 15.537 -2.526 -23.205 1.00 81.44 332 TYR A C 1
ATOM 2687 O O . TYR A 1 332 ? 15.549 -3.273 -24.179 1.00 81.44 332 TYR A O 1
ATOM 2695 N N . TYR A 1 333 ? 15.533 -1.197 -23.321 1.00 80.31 333 TYR A N 1
ATOM 2696 C CA . TYR A 1 333 ? 15.542 -0.540 -24.626 1.00 80.31 333 TYR A CA 1
ATOM 2697 C C . TYR A 1 333 ? 16.780 -0.908 -25.447 1.00 80.31 333 TYR A C 1
ATOM 2699 O O . TYR A 1 333 ? 16.613 -1.255 -26.609 1.00 80.31 333 TYR A O 1
ATOM 2707 N N . GLU A 1 334 ? 17.962 -0.976 -24.834 1.00 77.50 334 GLU A N 1
ATOM 2708 C CA . GLU A 1 334 ? 19.195 -1.458 -25.474 1.00 77.50 334 GLU A CA 1
ATOM 2709 C C . GLU A 1 334 ? 19.063 -2.910 -25.961 1.00 77.50 334 GLU A C 1
ATOM 2711 O O . GLU A 1 334 ? 19.457 -3.239 -27.075 1.00 77.50 334 GLU A O 1
ATOM 2716 N N . SER A 1 335 ? 18.434 -3.792 -25.178 1.00 75.88 335 SER A N 1
ATOM 2717 C CA . SER A 1 335 ? 18.216 -5.183 -25.602 1.00 75.88 335 SER A CA 1
ATOM 2718 C C . SER A 1 335 ? 17.213 -5.329 -26.756 1.00 75.88 335 SER A C 1
ATOM 2720 O O . SER A 1 335 ? 17.278 -6.296 -27.510 1.00 75.88 335 SER A O 1
ATOM 2722 N N . VAL A 1 336 ? 16.289 -4.374 -26.908 1.00 70.56 336 VAL A N 1
ATOM 2723 C CA . VAL A 1 336 ? 15.293 -4.334 -27.995 1.00 70.56 336 VAL A CA 1
ATOM 2724 C C . VAL A 1 336 ? 15.802 -3.508 -29.193 1.00 70.56 336 VAL A C 1
ATOM 2726 O O . VAL A 1 336 ? 15.280 -3.631 -30.305 1.00 70.56 336 VAL A O 1
ATOM 2729 N N . GLU A 1 337 ? 16.857 -2.703 -29.014 1.00 55.12 337 GLU A N 1
ATOM 2730 C CA . GLU A 1 337 ? 17.523 -1.933 -30.074 1.00 55.12 337 GLU A CA 1
ATOM 2731 C C . GLU A 1 337 ? 18.107 -2.807 -31.181 1.00 55.12 337 GLU A C 1
ATOM 2733 O O . GLU A 1 337 ? 18.142 -2.355 -32.324 1.00 55.12 337 GLU A O 1
ATOM 2738 N N . GLU A 1 338 ? 18.479 -4.059 -30.894 1.00 54.38 338 GLU A N 1
ATOM 2739 C CA . GLU A 1 338 ? 18.885 -5.011 -31.937 1.00 54.38 338 GLU A CA 1
ATOM 2740 C C . GLU A 1 338 ? 17.756 -5.293 -32.954 1.00 54.38 338 GLU A C 1
ATOM 2742 O O . GLU A 1 338 ? 18.028 -5.795 -34.045 1.00 54.38 338 GLU A O 1
ATOM 2747 N N . SER A 1 339 ? 16.505 -4.921 -32.639 1.00 54.09 339 SER A N 1
ATOM 2748 C CA . SER A 1 339 ? 15.330 -5.113 -33.498 1.00 54.09 339 SER A CA 1
ATOM 2749 C C . SER A 1 339 ? 14.609 -3.837 -33.971 1.00 54.09 339 SER A C 1
ATOM 2751 O O . SER A 1 339 ? 14.146 -3.853 -35.106 1.00 54.09 339 SER A O 1
ATOM 2753 N N . ASP A 1 340 ? 14.518 -2.744 -33.186 1.00 56.19 340 ASP A N 1
ATOM 2754 C CA . ASP A 1 340 ? 13.529 -1.666 -33.466 1.00 56.19 340 ASP A CA 1
ATOM 2755 C C . ASP A 1 340 ? 13.954 -0.194 -33.170 1.00 56.19 340 ASP A C 1
ATOM 2757 O O . ASP A 1 340 ? 13.115 0.708 -33.162 1.00 56.19 340 ASP A O 1
ATOM 2761 N N . GLY A 1 341 ? 15.244 0.124 -32.984 1.00 55.66 341 GLY A N 1
ATOM 2762 C CA . GLY A 1 341 ? 15.719 1.528 -33.047 1.00 55.66 341 GLY A CA 1
ATOM 2763 C C . GLY A 1 341 ? 15.399 2.446 -31.847 1.00 55.66 341 GLY A C 1
ATOM 2764 O O . GLY A 1 341 ? 15.137 3.637 -32.024 1.00 55.66 341 GLY A O 1
ATOM 2765 N N . TYR A 1 342 ? 15.475 1.929 -30.618 1.00 67.50 342 TYR A N 1
ATOM 2766 C CA . TYR A 1 342 ? 15.193 2.648 -29.362 1.00 67.50 342 TYR A CA 1
ATOM 2767 C C . TYR A 1 342 ? 16.359 3.468 -28.750 1.00 67.50 342 TYR A C 1
ATOM 2769 O O . TYR A 1 342 ? 16.250 3.915 -27.608 1.00 67.50 342 TYR A O 1
ATOM 2777 N N . TYR A 1 343 ? 17.430 3.759 -29.500 1.00 68.25 343 TYR A N 1
ATOM 2778 C CA . TYR A 1 343 ? 18.645 4.464 -29.031 1.00 68.25 343 TYR A CA 1
ATOM 2779 C C . TYR A 1 343 ? 18.390 5.723 -28.201 1.00 68.25 343 TYR A C 1
ATOM 2781 O O . TYR A 1 343 ? 18.981 5.940 -27.141 1.00 68.25 343 TYR A O 1
ATOM 2789 N N . TYR A 1 344 ? 17.479 6.573 -28.671 1.00 72.31 344 TYR A N 1
ATOM 2790 C CA . TYR A 1 344 ? 17.164 7.823 -27.987 1.00 72.31 344 TYR A CA 1
ATOM 2791 C C . TYR A 1 344 ? 16.459 7.592 -26.648 1.00 72.31 344 TYR A C 1
ATOM 2793 O O . TYR A 1 344 ? 16.721 8.327 -25.699 1.00 72.31 344 TYR A O 1
ATOM 2801 N N . SER A 1 345 ? 15.630 6.552 -26.540 1.00 72.56 345 SER A N 1
ATOM 2802 C CA . SER A 1 345 ? 14.967 6.169 -25.291 1.00 72.56 345 SER A CA 1
ATOM 2803 C C . SER A 1 345 ? 15.951 5.549 -24.297 1.00 72.56 345 SER A C 1
ATOM 2805 O O . SER A 1 345 ? 15.874 5.848 -23.104 1.00 72.56 345 SER A O 1
ATOM 2807 N N . THR A 1 346 ? 16.915 4.753 -24.778 1.00 70.94 346 THR A N 1
ATOM 2808 C CA . THR A 1 346 ? 18.044 4.250 -23.978 1.00 70.94 346 THR A CA 1
ATOM 2809 C C . THR A 1 346 ? 18.838 5.418 -23.384 1.00 70.94 346 THR A C 1
ATOM 2811 O O . THR A 1 346 ? 19.037 5.485 -22.168 1.00 70.94 346 THR A O 1
ATOM 2814 N N . LEU A 1 347 ? 19.228 6.385 -24.222 1.00 68.62 347 LEU A N 1
ATOM 2815 C CA . LEU A 1 347 ? 20.009 7.551 -23.813 1.00 68.62 347 LEU A CA 1
ATOM 2816 C C . LEU A 1 347 ? 19.241 8.464 -22.847 1.00 68.62 347 LEU A C 1
ATOM 2818 O O . LEU A 1 347 ? 19.807 8.904 -21.849 1.00 68.62 347 LEU A O 1
ATOM 2822 N N . GLU A 1 348 ? 17.962 8.736 -23.110 1.00 72.00 348 GLU A N 1
ATOM 2823 C CA . GLU A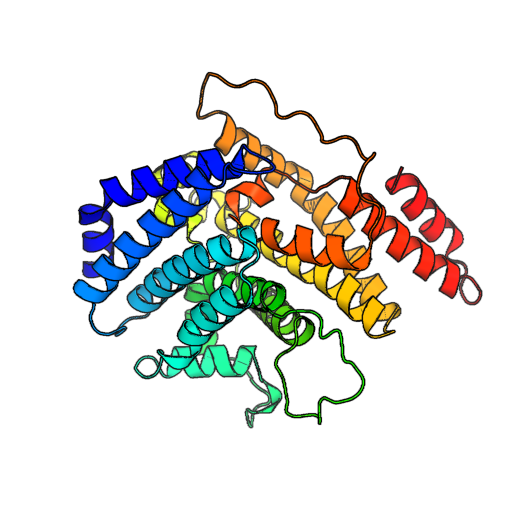 1 348 ? 17.111 9.558 -22.241 1.00 72.00 348 GLU A CA 1
ATOM 2824 C C . GLU A 1 348 ? 17.007 8.960 -20.832 1.00 72.00 348 GLU A C 1
ATOM 2826 O O . GLU A 1 348 ? 17.166 9.672 -19.837 1.00 72.00 348 GLU A O 1
ATOM 2831 N N . CYS A 1 349 ? 16.841 7.637 -20.740 1.00 72.69 349 CYS A N 1
ATOM 2832 C CA . CYS A 1 349 ? 16.834 6.934 -19.464 1.00 72.69 349 CYS A CA 1
ATOM 2833 C C . CYS A 1 349 ? 18.173 7.096 -18.725 1.00 72.69 349 CYS A C 1
ATOM 2835 O O . CYS A 1 349 ? 18.174 7.498 -17.561 1.00 72.69 349 CYS A O 1
ATOM 2837 N N . LEU A 1 350 ? 19.310 6.864 -19.390 1.00 69.06 350 LEU A N 1
ATOM 2838 C CA . LEU A 1 350 ? 20.640 6.978 -18.771 1.00 69.06 350 LEU A CA 1
ATOM 2839 C C . LEU A 1 350 ? 20.971 8.406 -18.328 1.00 69.06 350 LEU A C 1
ATOM 2841 O O . LEU A 1 350 ? 21.508 8.599 -17.239 1.00 69.06 350 LEU A O 1
ATOM 2845 N N . VAL A 1 351 ? 20.620 9.408 -19.138 1.00 67.75 351 VAL A N 1
ATOM 2846 C CA . VAL A 1 351 ? 20.814 10.823 -18.791 1.00 67.75 351 VAL A CA 1
ATOM 2847 C C . VAL A 1 351 ? 19.950 11.203 -17.594 1.00 67.75 351 VAL A C 1
ATOM 2849 O O . VAL A 1 351 ? 20.423 11.909 -16.711 1.00 67.75 351 VAL A O 1
ATOM 2852 N N . SER A 1 352 ? 18.714 10.703 -17.518 1.00 62.69 352 SER A N 1
ATOM 2853 C CA . SER A 1 352 ? 17.842 10.947 -16.365 1.00 62.69 352 SER A CA 1
ATOM 2854 C C . SER A 1 352 ? 18.310 10.247 -15.082 1.00 62.69 352 SER A C 1
ATOM 2856 O O . SER A 1 352 ? 17.893 10.644 -13.996 1.00 62.69 352 SER A O 1
ATOM 2858 N N . ALA A 1 353 ? 19.139 9.203 -15.194 1.00 59.34 353 ALA A N 1
ATOM 2859 C CA . ALA A 1 353 ? 19.672 8.433 -14.070 1.00 59.34 353 ALA A CA 1
ATOM 2860 C C . ALA A 1 353 ? 20.931 9.053 -13.425 1.00 59.34 353 ALA A C 1
ATOM 2862 O O . ALA A 1 353 ? 21.316 8.616 -12.337 1.00 59.34 353 ALA A O 1
ATOM 2863 N N . CYS A 1 354 ? 21.574 10.019 -14.096 1.00 46.84 354 CYS A N 1
ATOM 2864 C CA . CYS A 1 354 ? 22.782 10.726 -13.649 1.00 46.84 354 CYS A CA 1
ATOM 2865 C C . CYS A 1 354 ? 22.440 11.980 -12.836 1.00 46.84 354 CYS A C 1
ATOM 2867 O O . CYS A 1 354 ? 23.176 12.254 -11.856 1.00 46.84 354 CYS A O 1
#

Secondary structure (DSSP, 8-state):
-HHHHHHHHHTHHHHHHHHHHHHHHHH-SS--HHHHHHHHHHHHHHHHHHHHH-SS--SHHHHHHHHHHHHHHHHHHHHTT-HHHHHHHHHHHHHSGGG-HHHHHHHHHHH-GGGSTTTTPPPHHHHHHHHHHHHHHHHHHHHHHHHSPPPS-TTS--------HHHHHHHHHHHHHHHHHHS-TT-----HHHHHTHHHHHHH---HHHHHHHTPPPHHHHHHHHHHHHHHHHHHHHHHHTT-HHHHHHHHHHHHHHHHHHHHHHHHHHHHHHHTSS--PPPPPPPS-----HHHHHHHHHHHHTS-HHHHHHS---HHHHHHHHHHHHHHHHHHHHHH--HHHHHHHHHHH-

Mean predicted aligned error: 10.17 Å

Solvent-accessible surface area (backbone atoms only — not comparable to full-atom values): 19338 Å² total; per-residue (Å²): 112,72,66,62,52,47,51,50,64,79,39,44,67,62,40,51,51,44,47,53,44,48,52,55,43,56,74,31,99,73,53,56,70,67,56,49,52,52,41,35,49,50,41,48,55,51,47,54,53,46,43,70,77,42,84,61,63,80,45,73,66,49,44,53,53,55,44,42,46,40,46,54,39,23,30,45,26,31,66,68,74,35,27,66,66,16,32,57,51,52,51,45,60,71,67,72,34,75,75,35,56,70,59,44,51,46,52,42,34,55,71,44,22,83,80,35,97,72,59,37,71,77,49,76,68,47,50,59,50,40,54,62,38,36,38,50,50,32,49,47,24,47,49,43,20,59,21,44,73,85,72,91,62,90,83,78,70,76,89,63,93,69,82,42,37,62,54,25,31,53,28,23,48,50,42,51,55,56,46,60,75,78,42,61,93,30,58,42,36,56,43,65,65,57,64,69,36,36,79,55,46,63,74,69,31,60,55,69,73,50,16,58,74,69,74,34,65,22,63,40,22,52,41,52,54,45,54,47,44,52,37,35,46,52,46,16,54,48,25,50,75,68,71,35,59,69,62,12,35,52,23,29,52,53,28,54,54,49,53,63,72,43,38,61,64,22,47,54,52,21,49,55,70,56,61,78,49,93,82,72,81,79,86,74,82,80,75,98,81,80,84,93,52,74,78,64,47,56,59,62,52,45,30,60,73,65,61,41,60,67,45,46,38,44,48,64,69,59,67,66,58,51,21,54,38,25,44,54,34,16,54,45,31,55,69,46,35,85,78,71,71,35,62,68,60,21,48,51,24,48,62,73,38,109

Nearest PDB structures (foldseek):
  4g2v-assembly1_A  TM=2.461E-01  e=3.310E-03  Mus musculus
  4jhr-assembly1_B  TM=1.779E-01  e=2.688E-01  Mus musculus
  3q15-assembly2_B-3  TM=2.410E-01  e=1.889E+00  Bacillus subtilis
  8ftu-assembly1_A  TM=1.362E-01  e=4.154E+00  Kluyveromyces lactis NRRL Y-1140

Sequence (354 aa):
MLQVQKFIEDHTQTLKEVRNLEFVRIQQATPAVQIRLATRRKYTELLEAFESSFPKICTAMHFLYWGFIRARIANTYLESSEPAKAYDLLKVIFSETKDLVSVQLLAGKLQYPERFPDGGQYSKSDLILLDTFAGLFQTVFNLLAASVAPSSDDSKLERKAAETSFHWLQCAKRVHELYVEHNNRFVGPTFWETIAFKDYMHQLGDTPEKAIRETRQTPERLLFEHGYTNTIFLLAQAYQLANEPSHAATCCQLTLSRQLTYAQPFKDLAHLVLSADNNRTKPRAASARRYRDANQAVFGNMRRRFACYISNAVQPFDPIDWANNAASLSNYYESVEESDGYYYSTLECLVSAC

pLDDT: mean 75.1, std 18.22, range [29.14, 96.69]